Protein AF-A0A975W9K8-F1 (afdb_monomer_lite)

Radius of gyration: 20.11 Å; chains: 1; bounding box: 75×40×52 Å

Foldseek 3Di:
DDDPPPPPPPDDQDQQQPDDLVVSLVSLLPDDLVVNQVLLCCLLPDPNSHHPDLVSLLSNLVSQLPDPSYDLLSNLSSLLVNLVSCLQVLPLVSNVVSQVVLVVCQVVLVPFDDDLQLSRHSLNSNLSSLLSNLLSCLLNLVLVSNQVSLVVLVVSLVVQLVDDHHLCLLVSLLSSLLSLLSNQQLALDDDDLVVLQVSLVSLVVSLVVSVVSQDDPPDQPPDPDRPRRDHDPVVSNVLSVVSSVLSNVLSVDDDPVNLVSQLVSQQSNHDPPDVVSSVSSSVSSNVSHD

Structure (mmCIF, N/CA/C/O backbone):
data_AF-A0A975W9K8-F1
#
_entry.id   AF-A0A975W9K8-F1
#
loop_
_atom_site.group_PDB
_atom_site.id
_atom_site.type_symbol
_atom_site.label_atom_id
_atom_site.label_alt_id
_atom_site.label_comp_id
_atom_site.label_asym_id
_atom_site.label_entity_id
_atom_site.label_seq_id
_atom_site.pdbx_PDB_ins_code
_atom_site.Cartn_x
_atom_site.Cartn_y
_atom_site.Cartn_z
_atom_site.occupancy
_atom_site.B_iso_or_equiv
_atom_site.auth_seq_id
_atom_site.auth_comp_id
_atom_site.auth_asym_id
_atom_site.auth_atom_id
_atom_site.pdbx_PDB_model_num
ATOM 1 N N . MET A 1 1 ? 51.663 -0.763 -18.115 1.00 34.84 1 MET A N 1
ATOM 2 C CA . MET A 1 1 ? 50.943 0.302 -17.379 1.00 34.84 1 MET A CA 1
ATOM 3 C C . MET A 1 1 ? 49.594 0.534 -18.058 1.00 34.84 1 MET A C 1
ATOM 5 O O . MET A 1 1 ? 49.467 1.433 -18.877 1.00 34.84 1 MET A O 1
ATOM 9 N N . GLY A 1 2 ? 48.623 -0.352 -17.814 1.00 30.95 2 GLY A N 1
ATOM 10 C CA . GLY A 1 2 ? 47.302 -0.293 -18.446 1.00 30.95 2 GLY A CA 1
ATOM 11 C C . GLY A 1 2 ? 46.362 0.636 -17.682 1.00 30.95 2 GLY A C 1
ATOM 12 O O . GLY A 1 2 ? 45.964 0.324 -16.564 1.00 30.95 2 GLY A O 1
ATOM 13 N N . LEU A 1 3 ? 46.004 1.765 -18.291 1.00 34.72 3 LEU A N 1
ATOM 14 C CA . LEU A 1 3 ? 44.902 2.615 -17.845 1.00 34.72 3 LEU A CA 1
ATOM 15 C C . LEU A 1 3 ? 43.594 2.013 -18.373 1.00 34.72 3 LEU A C 1
ATOM 17 O O . LEU A 1 3 ? 43.195 2.259 -19.509 1.00 34.72 3 LEU A O 1
ATOM 21 N N . PHE A 1 4 ? 42.935 1.196 -17.550 1.00 38.06 4 PHE A N 1
ATOM 22 C CA . PHE A 1 4 ? 41.557 0.777 -17.795 1.00 38.06 4 PHE A CA 1
ATOM 23 C C . PHE A 1 4 ? 40.636 1.996 -17.672 1.00 38.06 4 PHE A C 1
ATOM 25 O O . PHE A 1 4 ? 40.316 2.460 -16.577 1.00 38.06 4 PHE A O 1
ATOM 32 N N . GLY A 1 5 ? 40.211 2.519 -18.820 1.00 33.25 5 GLY A N 1
ATOM 33 C CA . GLY A 1 5 ? 39.126 3.481 -18.910 1.00 33.25 5 GLY A CA 1
ATOM 34 C C . GLY A 1 5 ? 37.823 2.831 -18.455 1.00 33.25 5 GLY A C 1
ATOM 35 O O . GLY A 1 5 ? 37.214 2.055 -19.188 1.00 33.25 5 GLY A O 1
ATOM 36 N N . LEU A 1 6 ? 37.379 3.164 -17.243 1.00 37.03 6 LEU A N 1
ATOM 37 C CA . LEU A 1 6 ? 36.004 2.941 -16.810 1.00 37.03 6 LEU A CA 1
ATOM 38 C C . LEU A 1 6 ? 35.087 3.766 -17.722 1.00 37.03 6 LEU A C 1
ATOM 40 O O . LEU A 1 6 ? 34.897 4.968 -17.525 1.00 37.03 6 LEU A O 1
ATOM 44 N N . SER A 1 7 ? 34.551 3.113 -18.752 1.00 36.75 7 SER A N 1
ATOM 45 C CA . SER A 1 7 ? 33.487 3.643 -19.597 1.00 36.75 7 SER A CA 1
ATOM 46 C C . SER A 1 7 ? 32.328 4.085 -18.703 1.00 36.75 7 SER A C 1
ATOM 48 O O . SER A 1 7 ? 31.629 3.271 -18.097 1.00 36.75 7 SER A O 1
ATOM 50 N N . LYS A 1 8 ? 32.132 5.403 -18.591 1.00 44.75 8 LYS A N 1
ATOM 51 C CA . LYS A 1 8 ? 30.895 5.975 -18.066 1.00 44.75 8 LYS A CA 1
ATOM 52 C C . LYS A 1 8 ? 29.782 5.510 -19.000 1.00 44.75 8 LYS A C 1
ATOM 54 O O . LYS A 1 8 ? 29.643 6.032 -20.100 1.00 44.75 8 LYS A O 1
ATOM 59 N N . THR A 1 9 ? 28.976 4.545 -18.569 1.00 48.75 9 THR A N 1
ATOM 60 C CA . THR A 1 9 ? 27.756 4.120 -19.266 1.00 48.75 9 THR A CA 1
ATOM 61 C C . THR A 1 9 ? 26.708 5.240 -19.186 1.00 48.75 9 THR A C 1
ATOM 63 O O . THR A 1 9 ? 25.759 5.175 -18.404 1.00 48.75 9 THR A O 1
ATOM 66 N N . SER A 1 10 ? 26.922 6.321 -19.937 1.00 57.03 10 SER A N 1
ATOM 67 C CA . SER A 1 10 ? 26.161 7.577 -19.899 1.00 57.03 10 SER A CA 1
ATOM 68 C C . SER A 1 10 ? 25.095 7.687 -20.992 1.00 57.03 10 SER A C 1
ATOM 70 O O . SER A 1 10 ? 24.503 8.751 -21.151 1.00 57.03 10 SER A O 1
ATOM 72 N N . GLY A 1 11 ? 24.820 6.610 -21.732 1.00 70.50 11 GLY A N 1
ATOM 73 C CA . GLY A 1 11 ? 23.774 6.611 -22.753 1.00 70.50 11 GLY A CA 1
ATOM 74 C C . GLY A 1 11 ? 22.394 6.916 -22.161 1.00 70.50 11 GLY A C 1
ATOM 75 O O . GLY A 1 11 ? 22.035 6.384 -21.100 1.00 70.50 11 GLY A O 1
ATOM 76 N N . ALA A 1 12 ? 21.615 7.740 -22.866 1.00 84.88 12 ALA A N 1
ATOM 77 C CA . ALA A 1 12 ? 20.223 8.024 -22.530 1.00 84.88 12 ALA A CA 1
ATOM 78 C C . ALA A 1 12 ? 19.424 6.717 -22.394 1.00 84.88 12 ALA A C 1
ATOM 80 O O . ALA A 1 12 ? 19.656 5.752 -23.130 1.00 84.88 12 ALA A O 1
ATOM 81 N N . LEU A 1 13 ? 18.543 6.655 -21.395 1.00 91.44 13 LEU A N 1
ATOM 82 C CA . LEU A 1 13 ? 17.604 5.542 -21.267 1.00 91.44 13 LEU A CA 1
ATOM 83 C C . LEU A 1 13 ? 16.530 5.653 -22.360 1.00 91.44 13 LEU A C 1
ATOM 85 O O . LEU A 1 13 ? 16.251 6.773 -22.792 1.00 91.44 13 LEU A O 1
ATOM 89 N N . PRO A 1 14 ? 15.925 4.531 -22.787 1.00 91.62 14 PRO A N 1
ATOM 90 C CA . PRO A 1 14 ? 14.737 4.575 -23.630 1.00 91.62 14 PRO A CA 1
ATOM 91 C C . PRO A 1 14 ? 13.650 5.448 -22.997 1.00 91.62 14 PRO A C 1
ATOM 93 O O . PRO A 1 14 ? 13.475 5.437 -21.774 1.00 91.62 14 PRO A O 1
ATOM 96 N N . ASP A 1 15 ? 12.908 6.178 -23.826 1.00 94.56 15 ASP A N 1
ATOM 97 C CA . ASP A 1 15 ? 11.702 6.865 -23.376 1.00 94.56 15 ASP A CA 1
ATOM 98 C C . ASP A 1 15 ? 10.553 5.857 -23.260 1.00 94.56 15 ASP A C 1
ATOM 100 O O . ASP A 1 15 ? 9.782 5.637 -24.192 1.00 94.56 15 ASP A O 1
ATOM 104 N N . PHE A 1 16 ? 10.470 5.199 -22.105 1.00 95.44 16 PHE A N 1
ATOM 105 C CA . PHE A 1 16 ? 9.455 4.182 -21.833 1.00 95.44 16 PHE A CA 1
ATOM 106 C C . PHE A 1 16 ? 8.018 4.724 -21.872 1.00 95.44 16 PHE A C 1
ATOM 108 O O . PHE A 1 16 ? 7.097 3.927 -22.008 1.00 95.44 16 PHE A O 1
ATOM 115 N N . ALA A 1 17 ? 7.809 6.043 -21.772 1.00 95.38 17 ALA A N 1
ATOM 116 C CA . ALA A 1 17 ? 6.478 6.638 -21.885 1.00 95.38 17 ALA A CA 1
ATOM 117 C C . ALA A 1 17 ? 5.980 6.714 -23.336 1.00 95.38 17 ALA A C 1
ATOM 119 O O . ALA A 1 17 ? 4.774 6.714 -23.568 1.00 95.38 17 ALA A O 1
ATOM 120 N N . ALA A 1 18 ? 6.902 6.768 -24.300 1.00 95.44 18 ALA A N 1
ATOM 121 C CA . ALA A 1 18 ? 6.600 6.883 -25.725 1.00 95.44 18 ALA A CA 1
ATOM 122 C C . ALA A 1 18 ? 6.611 5.535 -26.469 1.00 95.44 18 ALA A C 1
ATOM 124 O O . ALA A 1 18 ? 6.237 5.470 -27.641 1.00 95.44 18 ALA A O 1
ATOM 125 N N . LEU A 1 19 ? 7.072 4.458 -25.826 1.00 94.88 19 LEU A N 1
ATOM 126 C CA . LEU A 1 19 ? 7.166 3.136 -26.440 1.00 94.88 19 LEU A CA 1
ATOM 127 C C . LEU A 1 19 ? 5.879 2.321 -26.232 1.00 94.88 19 LEU A C 1
ATOM 129 O O . LEU A 1 19 ? 5.356 2.308 -25.119 1.00 94.88 19 LEU A O 1
ATOM 133 N N . PRO A 1 20 ? 5.435 1.548 -27.245 1.00 96.81 20 PRO A N 1
ATOM 134 C CA . PRO A 1 20 ? 4.519 0.429 -27.028 1.00 96.81 20 PRO A CA 1
ATOM 135 C C . PRO A 1 20 ? 5.062 -0.511 -25.947 1.00 96.81 20 PRO A C 1
ATOM 137 O O . PRO A 1 20 ? 6.280 -0.734 -25.884 1.00 96.81 20 PRO A O 1
ATOM 140 N N . VAL A 1 21 ? 4.186 -1.068 -25.112 1.00 97.56 21 VAL A N 1
ATOM 141 C CA . VAL A 1 21 ? 4.587 -1.789 -23.895 1.0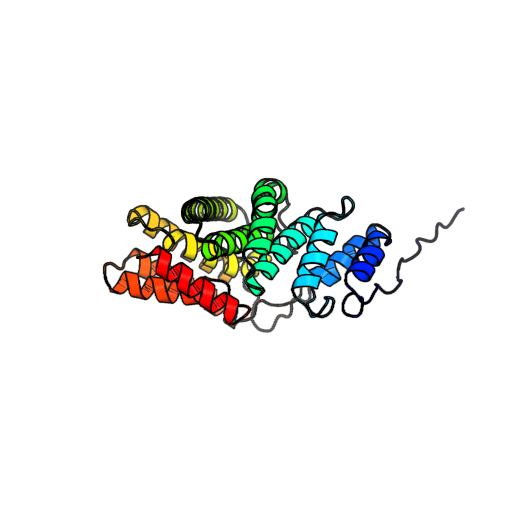0 97.56 21 VAL A CA 1
ATOM 142 C C . VAL A 1 21 ? 5.507 -2.980 -24.181 1.00 97.56 21 VAL A C 1
ATOM 144 O O . VAL A 1 21 ? 6.506 -3.168 -23.488 1.00 97.56 21 VAL A O 1
ATOM 147 N N . GLU A 1 22 ? 5.290 -3.717 -25.268 1.00 97.62 22 GLU A N 1
ATOM 148 C CA . GLU A 1 22 ? 6.132 -4.850 -25.667 1.00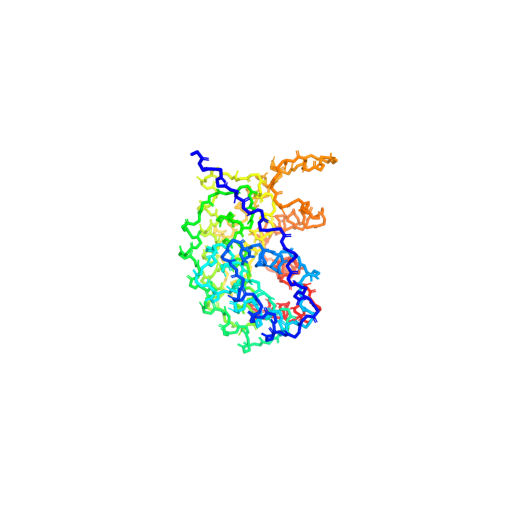 97.62 22 GLU A CA 1
ATOM 149 C C . GLU A 1 22 ? 7.553 -4.385 -26.018 1.00 97.62 22 GLU A C 1
ATOM 151 O O . GLU A 1 22 ? 8.546 -5.005 -25.628 1.00 97.62 22 GLU A O 1
ATOM 156 N N . LYS A 1 23 ? 7.670 -3.239 -26.704 1.00 97.12 23 LYS A N 1
ATOM 157 C CA . LYS A 1 23 ? 8.965 -2.619 -27.025 1.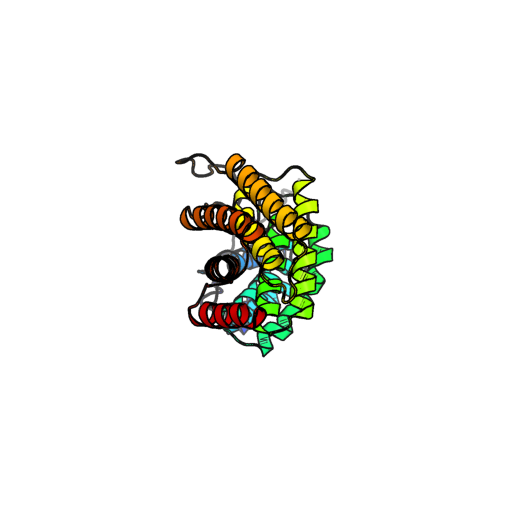00 97.12 23 LYS A CA 1
ATOM 158 C C . LYS A 1 23 ? 9.638 -2.050 -25.782 1.00 97.12 23 LYS A C 1
ATOM 160 O O . LYS A 1 23 ? 10.863 -2.130 -25.679 1.00 97.12 23 LYS A O 1
ATOM 165 N N . ALA A 1 24 ? 8.873 -1.492 -24.845 1.00 97.19 24 ALA A N 1
ATOM 166 C CA . ALA A 1 24 ? 9.384 -1.026 -23.560 1.00 97.19 24 ALA A CA 1
ATOM 167 C C . ALA A 1 24 ? 10.002 -2.188 -22.763 1.00 97.19 24 ALA A C 1
ATOM 169 O O . ALA A 1 24 ? 11.138 -2.079 -22.296 1.00 97.19 24 ALA A O 1
ATOM 170 N N . ILE A 1 25 ? 9.301 -3.323 -22.693 1.00 97.62 25 ILE A N 1
ATOM 171 C CA . ILE A 1 25 ? 9.757 -4.547 -22.022 1.00 97.62 25 ILE A CA 1
ATOM 172 C C . ILE A 1 25 ? 11.019 -5.100 -22.684 1.00 97.62 25 ILE A C 1
ATOM 174 O O . ILE A 1 25 ? 12.023 -5.321 -22.004 1.00 97.62 25 ILE A O 1
ATOM 178 N N . ALA A 1 26 ? 11.009 -5.261 -24.011 1.00 96.88 26 ALA A N 1
ATOM 179 C CA . ALA A 1 26 ? 12.168 -5.755 -24.749 1.00 96.88 26 ALA A CA 1
ATOM 180 C C . ALA A 1 26 ? 13.389 -4.836 -24.572 1.00 96.88 26 ALA A C 1
ATOM 182 O O . ALA A 1 26 ? 14.502 -5.306 -24.329 1.00 96.88 26 ALA A O 1
ATOM 183 N N . SER A 1 27 ? 13.174 -3.516 -24.615 1.00 95.56 27 SER A N 1
ATOM 184 C CA . SER A 1 27 ? 14.236 -2.527 -24.409 1.00 95.56 27 SER A CA 1
ATOM 185 C C . SER A 1 27 ? 14.819 -2.612 -23.003 1.00 95.56 27 SER A C 1
ATOM 187 O O . SER A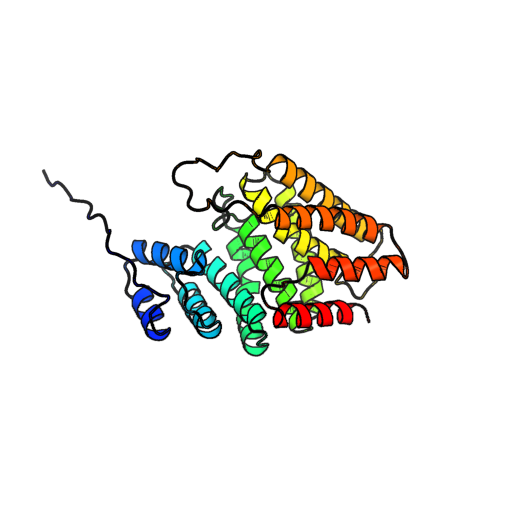 1 27 ? 16.036 -2.566 -22.848 1.00 95.56 27 SER A O 1
ATOM 189 N N . LEU A 1 28 ? 13.976 -2.760 -21.977 1.00 95.25 28 LEU A N 1
ATOM 190 C CA . LEU A 1 28 ? 14.419 -2.921 -20.596 1.00 95.25 28 LEU A CA 1
ATOM 191 C C . LEU A 1 28 ? 15.249 -4.201 -20.418 1.00 95.25 28 LEU A C 1
ATOM 193 O O . LEU A 1 28 ? 16.330 -4.147 -19.830 1.00 95.25 28 LEU A O 1
ATOM 197 N N . ALA A 1 29 ? 14.771 -5.332 -20.941 1.00 94.06 29 ALA A N 1
ATOM 198 C CA . ALA A 1 29 ? 15.441 -6.625 -20.821 1.00 94.06 29 ALA A CA 1
ATOM 199 C C . ALA A 1 29 ? 16.824 -6.642 -21.499 1.00 94.06 29 ALA A C 1
ATOM 201 O O . ALA A 1 29 ? 17.749 -7.272 -20.983 1.00 94.06 29 ALA A O 1
ATOM 202 N N . ALA A 1 30 ? 16.977 -5.906 -22.603 1.00 94.19 30 ALA A N 1
ATOM 203 C CA . ALA A 1 30 ? 18.219 -5.808 -23.370 1.00 94.19 30 ALA A CA 1
ATOM 204 C C . ALA A 1 30 ? 19.282 -4.875 -22.752 1.00 94.19 30 ALA A C 1
ATOM 206 O O . ALA A 1 30 ? 20.432 -4.868 -23.198 1.00 94.19 30 ALA A O 1
ATOM 207 N N . LEU A 1 31 ? 18.942 -4.063 -21.743 1.00 93.88 31 LEU A N 1
ATOM 208 C CA . LEU A 1 31 ? 19.919 -3.175 -21.104 1.00 93.88 31 LEU A CA 1
ATOM 209 C C . LEU A 1 31 ? 20.961 -3.970 -20.293 1.00 93.88 31 LEU A C 1
ATOM 211 O O . LEU A 1 31 ? 20.637 -4.990 -19.704 1.00 93.88 31 LEU A O 1
ATOM 215 N N . PRO A 1 32 ? 22.203 -3.482 -20.142 1.00 91.12 32 PRO A N 1
ATOM 216 C CA . PRO A 1 32 ? 23.135 -4.024 -19.150 1.00 91.12 32 PRO A CA 1
ATOM 217 C C . PRO A 1 32 ? 22.620 -3.839 -17.711 1.00 91.12 32 PRO A C 1
ATOM 219 O O . PRO A 1 32 ? 21.979 -2.826 -17.420 1.00 91.12 32 PRO A O 1
ATOM 222 N N . ALA A 1 33 ? 22.970 -4.740 -16.784 1.00 87.06 33 ALA A N 1
ATOM 223 C CA . ALA A 1 33 ? 22.440 -4.777 -15.407 1.00 87.06 33 ALA A CA 1
ATOM 224 C C . ALA A 1 33 ? 22.475 -3.423 -14.657 1.00 87.06 33 ALA A C 1
ATOM 226 O O . ALA A 1 33 ? 21.481 -2.998 -14.061 1.00 87.06 33 ALA A O 1
ATOM 227 N N . ALA A 1 34 ? 23.586 -2.679 -14.737 1.00 83.06 34 ALA A N 1
ATOM 228 C CA . ALA A 1 34 ? 23.698 -1.357 -14.108 1.00 83.06 34 ALA A CA 1
ATOM 229 C C . ALA A 1 34 ? 22.692 -0.334 -14.681 1.00 83.06 34 ALA A C 1
ATOM 231 O O . ALA A 1 34 ? 22.156 0.505 -13.957 1.00 83.06 34 ALA A O 1
ATOM 232 N N . ARG A 1 35 ? 22.394 -0.415 -15.985 1.00 91.56 35 ARG A N 1
ATOM 233 C CA . ARG A 1 35 ? 21.401 0.441 -16.651 1.00 91.56 35 ARG A CA 1
ATOM 234 C C . ARG A 1 35 ? 19.975 -0.052 -16.420 1.00 91.56 35 ARG A C 1
ATOM 236 O O . ARG A 1 35 ? 19.092 0.795 -16.322 1.00 91.56 35 ARG A O 1
ATOM 243 N N . LYS A 1 36 ? 19.756 -1.365 -16.262 1.00 93.06 36 LYS A N 1
ATOM 244 C CA . LYS A 1 36 ? 18.445 -1.927 -15.894 1.00 93.06 36 LYS A CA 1
ATOM 245 C C . LYS A 1 36 ? 17.937 -1.361 -14.574 1.00 93.06 36 LYS A C 1
ATOM 247 O O . LYS A 1 36 ? 16.815 -0.877 -14.534 1.00 93.06 36 LYS A O 1
ATOM 252 N N . ASN A 1 37 ? 18.765 -1.331 -13.525 1.00 93.12 37 ASN A N 1
ATOM 253 C CA . ASN A 1 37 ? 18.365 -0.769 -12.226 1.00 93.12 37 ASN A CA 1
ATOM 254 C C . ASN A 1 37 ? 17.981 0.717 -12.342 1.00 93.12 37 ASN A C 1
ATOM 256 O O . ASN A 1 37 ? 16.943 1.143 -11.840 1.00 93.12 37 ASN A O 1
ATOM 260 N N . ARG A 1 38 ? 18.757 1.502 -13.100 1.00 92.56 38 ARG A N 1
ATOM 261 C CA . ARG A 1 38 ? 18.429 2.910 -13.372 1.00 92.56 38 ARG A CA 1
ATOM 262 C C . ARG A 1 38 ? 17.119 3.064 -14.157 1.00 92.56 38 ARG A C 1
ATOM 264 O O . ARG A 1 38 ? 16.343 3.970 -13.866 1.00 92.56 38 ARG A O 1
ATOM 271 N N . ALA A 1 39 ? 16.880 2.203 -15.145 1.00 94.12 39 ALA A N 1
ATOM 272 C CA . ALA A 1 39 ? 15.648 2.188 -15.928 1.00 94.12 39 ALA A CA 1
ATOM 273 C C . ALA A 1 39 ? 14.432 1.815 -15.071 1.00 94.12 39 ALA A C 1
ATOM 275 O O . ALA A 1 39 ? 13.452 2.557 -15.064 1.00 94.12 39 ALA A O 1
ATOM 276 N N . ALA A 1 40 ? 14.531 0.746 -14.278 1.00 95.31 40 ALA A N 1
ATOM 277 C CA . ALA A 1 40 ? 13.495 0.333 -13.339 1.00 95.31 40 ALA A CA 1
ATOM 278 C C . ALA A 1 40 ? 13.167 1.456 -12.347 1.00 95.31 40 ALA A C 1
ATOM 280 O O . ALA A 1 40 ? 12.001 1.800 -12.186 1.00 95.31 40 ALA A O 1
ATOM 281 N N . ALA A 1 41 ? 14.175 2.104 -11.753 1.00 93.06 41 ALA A N 1
ATOM 282 C CA . ALA A 1 41 ? 13.969 3.256 -10.876 1.00 93.06 41 ALA A CA 1
ATOM 283 C C . ALA A 1 41 ? 13.239 4.415 -11.581 1.00 93.06 41 ALA A C 1
ATOM 285 O O . ALA A 1 41 ? 12.329 5.012 -11.006 1.00 93.06 41 ALA A O 1
ATOM 286 N N . SER A 1 42 ? 13.603 4.719 -12.833 1.00 92.88 42 SER A N 1
ATOM 287 C CA . SER A 1 42 ? 12.948 5.766 -13.626 1.00 92.88 42 SER A CA 1
ATOM 288 C C . SER A 1 42 ? 11.458 5.476 -13.813 1.00 92.88 42 SER A C 1
ATOM 290 O O . SER A 1 42 ? 10.625 6.318 -13.483 1.00 92.88 42 SER A O 1
ATOM 292 N N . VAL A 1 43 ? 11.118 4.274 -14.287 1.00 95.12 43 VAL A N 1
ATOM 293 C CA . VAL A 1 43 ? 9.729 3.867 -14.543 1.00 95.12 43 VAL A CA 1
ATOM 294 C C . VAL A 1 43 ? 8.944 3.749 -13.229 1.00 95.12 43 VAL A C 1
ATOM 296 O O . VAL A 1 43 ? 7.837 4.272 -13.115 1.00 95.12 43 VAL A O 1
ATOM 299 N N . LEU A 1 44 ? 9.512 3.132 -12.189 1.00 95.00 44 LEU A N 1
ATOM 300 C CA . LEU A 1 44 ? 8.829 2.911 -10.909 1.00 95.00 44 LEU A CA 1
ATOM 301 C C . LEU A 1 44 ? 8.594 4.196 -10.121 1.00 95.00 44 LEU A C 1
ATOM 303 O O . LEU A 1 44 ? 7.570 4.309 -9.452 1.00 95.00 44 LEU A O 1
ATOM 307 N N . TYR A 1 45 ? 9.491 5.179 -10.181 1.00 90.69 45 TYR A N 1
ATOM 308 C CA . TYR A 1 45 ? 9.440 6.328 -9.268 1.00 90.69 45 TYR A CA 1
ATOM 309 C C . TYR A 1 45 ? 9.076 7.654 -9.945 1.00 90.69 45 TYR A C 1
ATOM 311 O O . TYR A 1 45 ? 8.803 8.627 -9.242 1.00 90.69 45 TYR A O 1
ATOM 319 N N . SER A 1 46 ? 8.988 7.696 -11.280 1.00 90.19 46 SER A N 1
ATOM 320 C CA . SER A 1 46 ? 8.509 8.859 -12.035 1.00 90.19 46 SER A CA 1
ATOM 321 C C . SER A 1 46 ? 7.298 8.505 -12.890 1.00 90.19 46 SER A C 1
ATOM 323 O O . SER A 1 46 ? 7.403 7.760 -13.859 1.00 90.19 46 SER A O 1
ATOM 325 N N . ALA A 1 47 ? 6.143 9.107 -12.590 1.00 89.06 47 ALA A N 1
ATOM 326 C CA . ALA A 1 47 ? 4.932 8.920 -13.393 1.00 89.06 47 ALA A CA 1
ATOM 327 C C . ALA A 1 47 ? 5.096 9.395 -14.850 1.00 89.06 47 ALA A C 1
ATOM 329 O O . ALA A 1 47 ? 4.431 8.870 -15.731 1.00 89.06 47 ALA A O 1
ATOM 330 N N . ARG A 1 48 ? 5.999 10.355 -15.110 1.00 92.06 48 ARG A N 1
ATOM 331 C CA . ARG A 1 48 ? 6.274 10.876 -16.462 1.00 92.06 48 ARG A CA 1
ATOM 332 C C . ARG A 1 48 ? 7.061 9.904 -17.341 1.00 92.06 48 ARG A C 1
ATOM 334 O O . ARG A 1 48 ? 7.110 10.104 -18.541 1.00 92.06 48 ARG A O 1
ATOM 341 N N . ALA A 1 49 ? 7.708 8.904 -16.744 1.00 93.50 49 ALA A N 1
ATOM 342 C CA . ALA A 1 49 ? 8.517 7.915 -17.454 1.00 93.50 49 ALA A CA 1
ATOM 343 C C . ALA A 1 49 ? 7.740 6.617 -17.736 1.00 93.50 49 ALA A C 1
ATOM 345 O O . ALA A 1 49 ? 8.353 5.582 -17.984 1.00 93.50 49 ALA A O 1
ATOM 346 N N . ARG A 1 50 ? 6.409 6.643 -17.619 1.00 94.31 50 ARG A N 1
ATOM 347 C CA . ARG A 1 50 ? 5.537 5.476 -17.771 1.00 94.31 50 ARG A CA 1
ATOM 348 C C . ARG A 1 50 ? 4.605 5.657 -18.967 1.00 94.31 50 ARG A C 1
ATOM 350 O O . ARG A 1 50 ? 4.230 6.799 -19.240 1.00 94.31 50 ARG A O 1
ATOM 357 N N . PRO A 1 51 ? 4.163 4.558 -19.599 1.00 95.38 51 PRO A N 1
ATOM 358 C CA . PRO A 1 51 ? 3.014 4.585 -20.498 1.00 95.38 51 PRO A CA 1
ATOM 359 C C . PRO A 1 51 ? 1.797 5.239 -19.831 1.00 95.38 51 PRO A C 1
ATOM 361 O O . PRO A 1 51 ? 1.608 5.125 -18.616 1.00 95.38 51 PRO A O 1
ATOM 364 N N . SER A 1 52 ? 0.962 5.928 -20.609 1.00 93.50 52 SER A N 1
ATOM 365 C CA . SER A 1 52 ? -0.227 6.609 -20.081 1.00 93.50 52 SER A CA 1
ATOM 366 C C . SER A 1 52 ? -1.314 5.628 -19.632 1.00 93.50 52 SER A C 1
ATOM 368 O O . SER A 1 52 ? -1.956 5.869 -18.608 1.00 93.50 52 SER A O 1
ATOM 370 N N . ALA A 1 53 ? -1.490 4.517 -20.353 1.00 95.75 53 ALA A N 1
ATOM 371 C CA . ALA A 1 53 ? -2.472 3.487 -20.040 1.00 95.75 53 ALA A CA 1
ATOM 372 C C . ALA A 1 53 ? -2.091 2.702 -18.772 1.00 95.75 53 ALA A C 1
ATOM 374 O O . ALA A 1 53 ? -0.930 2.342 -18.564 1.00 95.75 53 ALA A O 1
ATOM 375 N N . LEU A 1 54 ? -3.078 2.431 -17.911 1.00 95.12 54 LEU A N 1
ATOM 376 C CA . LEU A 1 54 ? -2.863 1.669 -16.676 1.00 95.12 54 LEU A CA 1
ATOM 377 C C . LEU A 1 54 ? -2.517 0.202 -16.960 1.00 95.12 54 LEU A C 1
ATOM 379 O O . LEU A 1 54 ? -1.638 -0.330 -16.287 1.00 95.12 54 LEU A O 1
ATOM 383 N N . ASP A 1 55 ? -3.133 -0.418 -17.968 1.00 96.25 55 ASP A N 1
ATOM 384 C CA . ASP A 1 55 ? -2.823 -1.797 -18.373 1.00 96.25 55 ASP A CA 1
ATOM 385 C C . ASP A 1 55 ? -1.377 -1.959 -18.849 1.00 96.25 55 ASP A C 1
ATOM 387 O O . ASP A 1 55 ? -0.685 -2.902 -18.453 1.00 96.25 55 ASP A O 1
ATOM 391 N N . ASP A 1 56 ? -0.872 -0.993 -19.617 1.00 97.69 56 ASP A N 1
ATOM 392 C CA . ASP A 1 56 ? 0.529 -0.975 -20.040 1.00 97.69 56 ASP A CA 1
ATOM 393 C C . ASP A 1 56 ? 1.469 -0.800 -18.841 1.00 97.69 56 ASP A C 1
ATOM 395 O O . ASP A 1 56 ? 2.525 -1.429 -18.771 1.00 97.69 56 ASP A O 1
ATOM 399 N N . GLN A 1 57 ? 1.086 0.026 -17.857 1.00 97.81 57 GLN A N 1
ATOM 400 C CA . GLN A 1 57 ? 1.845 0.166 -16.610 1.00 97.81 57 GLN A CA 1
ATOM 401 C C . GLN A 1 57 ? 1.878 -1.142 -15.813 1.00 97.81 57 GLN A C 1
ATOM 403 O O . GLN A 1 57 ? 2.948 -1.517 -15.339 1.00 97.81 57 GLN A O 1
ATOM 408 N N . ILE A 1 58 ? 0.741 -1.832 -15.668 1.00 97.88 58 ILE A N 1
ATOM 409 C CA . ILE A 1 58 ? 0.643 -3.142 -15.000 1.00 97.88 58 ILE A CA 1
ATOM 410 C C . ILE A 1 58 ? 1.581 -4.137 -15.686 1.00 97.88 58 ILE A C 1
ATOM 412 O O . ILE A 1 58 ? 2.464 -4.693 -15.036 1.00 97.88 58 ILE A O 1
ATOM 416 N N . THR A 1 59 ? 1.460 -4.266 -17.006 1.00 97.75 59 THR A N 1
ATOM 417 C CA . THR A 1 59 ? 2.244 -5.202 -17.821 1.00 97.75 59 THR A CA 1
ATOM 418 C C . THR A 1 59 ? 3.747 -4.904 -17.748 1.00 97.75 59 THR A C 1
ATOM 420 O O . THR A 1 59 ? 4.566 -5.809 -17.572 1.00 97.75 59 THR A O 1
ATOM 423 N N . LEU A 1 60 ? 4.137 -3.627 -17.802 1.00 97.94 60 LEU A N 1
ATOM 424 C CA . LEU A 1 60 ? 5.535 -3.218 -17.657 1.00 97.94 60 LEU A CA 1
ATOM 425 C C . LEU A 1 60 ? 6.077 -3.474 -16.242 1.00 97.94 60 LEU A C 1
ATOM 427 O O . LEU A 1 60 ? 7.239 -3.853 -16.090 1.00 97.94 60 LEU A O 1
ATOM 431 N N . PHE A 1 61 ? 5.267 -3.278 -15.199 1.00 98.31 61 PHE A N 1
ATOM 432 C CA . PHE A 1 61 ? 5.674 -3.574 -13.825 1.00 98.31 61 PHE A CA 1
ATOM 433 C C . PHE A 1 61 ? 5.801 -5.075 -13.560 1.00 98.31 61 PHE A C 1
ATOM 435 O O . PHE A 1 61 ? 6.753 -5.467 -12.886 1.00 98.31 61 PHE A O 1
ATOM 442 N N . ASP A 1 62 ? 4.932 -5.908 -14.133 1.00 97.62 62 ASP A N 1
ATOM 443 C CA . ASP A 1 62 ? 5.084 -7.366 -14.088 1.00 97.62 62 ASP A CA 1
ATOM 444 C C . ASP A 1 62 ? 6.400 -7.797 -14.753 1.00 97.62 62 ASP A C 1
ATOM 446 O O . ASP A 1 62 ? 7.180 -8.556 -14.170 1.00 97.62 62 ASP A O 1
ATOM 450 N N . ALA A 1 63 ? 6.730 -7.218 -15.911 1.00 97.38 63 ALA A N 1
ATOM 451 C CA . ALA A 1 63 ? 8.012 -7.464 -16.565 1.00 97.38 63 ALA A CA 1
ATOM 452 C C . ALA A 1 63 ? 9.212 -7.016 -15.711 1.00 97.38 63 ALA A C 1
ATOM 454 O O . ALA A 1 63 ? 10.196 -7.746 -15.612 1.00 97.38 63 ALA A O 1
ATOM 455 N N . ILE A 1 64 ? 9.142 -5.852 -15.051 1.00 97.62 64 ILE A N 1
ATOM 456 C CA . ILE A 1 64 ? 10.187 -5.395 -14.118 1.00 97.62 64 ILE A CA 1
ATOM 457 C C . ILE A 1 64 ? 10.326 -6.376 -12.944 1.00 97.62 64 ILE A C 1
ATOM 459 O O . ILE A 1 64 ? 11.442 -6.744 -12.581 1.00 97.62 64 ILE A O 1
ATOM 463 N N . ALA A 1 65 ? 9.217 -6.821 -12.352 1.00 96.88 65 ALA A N 1
ATOM 464 C CA . ALA A 1 65 ? 9.226 -7.756 -11.229 1.00 96.88 65 ALA A CA 1
ATOM 465 C C . ALA A 1 65 ? 9.844 -9.120 -11.585 1.00 96.88 65 ALA A C 1
ATOM 467 O O . ALA A 1 65 ? 10.419 -9.772 -10.710 1.00 96.88 65 ALA A O 1
ATOM 468 N N . ALA A 1 66 ? 9.746 -9.529 -12.853 1.00 95.56 66 ALA A N 1
ATOM 469 C CA . ALA A 1 66 ? 10.271 -10.790 -13.368 1.00 95.56 66 ALA A CA 1
ATOM 470 C C . ALA A 1 66 ? 11.774 -10.763 -13.711 1.00 95.56 66 ALA A C 1
ATOM 472 O O . ALA A 1 66 ? 12.347 -11.818 -13.975 1.00 95.56 66 ALA A O 1
ATOM 473 N N . LEU A 1 67 ? 12.443 -9.601 -13.702 1.00 94.69 67 LEU A N 1
ATOM 474 C CA . LEU A 1 67 ? 13.866 -9.510 -14.058 1.00 94.69 67 LEU A CA 1
ATOM 475 C C . LEU A 1 67 ? 14.779 -10.010 -12.916 1.00 94.69 67 LEU A C 1
ATOM 477 O O . LEU A 1 67 ? 14.902 -9.340 -11.880 1.00 94.69 67 LEU A O 1
ATOM 481 N N . PRO A 1 68 ? 15.482 -11.149 -13.083 1.00 88.38 68 PRO A N 1
ATOM 482 C CA . PRO A 1 68 ? 16.244 -11.774 -11.998 1.00 88.38 68 PRO A CA 1
ATOM 483 C C . PRO A 1 68 ? 17.494 -10.975 -11.597 1.00 88.38 68 PRO A C 1
ATOM 485 O O . PRO A 1 68 ? 17.970 -11.096 -10.470 1.00 88.38 68 PRO A O 1
ATOM 488 N N . ASP A 1 69 ? 18.002 -10.118 -12.480 1.00 88.06 69 ASP A N 1
ATOM 489 C CA . ASP A 1 69 ? 19.214 -9.320 -12.279 1.00 88.06 69 ASP A CA 1
ATOM 490 C C . ASP A 1 69 ? 18.955 -7.898 -11.746 1.00 88.06 69 ASP A C 1
ATOM 492 O O . ASP A 1 69 ? 19.889 -7.106 -11.585 1.00 88.06 69 ASP A O 1
ATOM 496 N N . LEU A 1 70 ? 17.699 -7.559 -11.439 1.00 93.06 70 LEU A N 1
ATOM 497 C CA . LEU A 1 70 ? 17.368 -6.332 -10.715 1.00 93.06 70 LEU A CA 1
ATOM 498 C C . LEU A 1 70 ? 17.628 -6.459 -9.213 1.00 93.06 70 LEU A C 1
ATOM 500 O O . LEU A 1 70 ? 17.537 -7.535 -8.624 1.00 93.06 70 LEU A O 1
ATOM 504 N N . ALA A 1 71 ? 17.900 -5.326 -8.567 1.00 92.50 71 ALA A N 1
ATOM 505 C CA . ALA A 1 71 ? 17.965 -5.281 -7.115 1.00 92.50 71 ALA A CA 1
ATOM 506 C C . ALA A 1 71 ? 16.616 -5.716 -6.491 1.00 92.50 71 ALA A C 1
ATOM 508 O O . ALA A 1 71 ? 15.560 -5.320 -7.003 1.00 92.50 71 ALA A O 1
ATOM 509 N N . PRO A 1 72 ? 16.620 -6.468 -5.369 1.00 94.12 72 PRO A N 1
ATOM 510 C CA . PRO A 1 72 ? 15.398 -6.989 -4.744 1.00 94.12 72 PRO A CA 1
ATOM 511 C C . PRO A 1 72 ? 14.333 -5.921 -4.476 1.00 94.12 72 PRO A C 1
ATOM 513 O O . PRO A 1 72 ? 13.163 -6.101 -4.805 1.00 94.12 72 PRO A O 1
ATOM 516 N N . HIS A 1 73 ? 14.740 -4.745 -3.987 1.00 94.50 73 HIS A N 1
ATOM 517 C CA . HIS A 1 73 ? 13.812 -3.649 -3.716 1.00 94.50 73 HIS A CA 1
ATOM 518 C C . HIS A 1 73 ? 13.095 -3.141 -4.976 1.00 94.50 73 HIS A C 1
ATOM 520 O O . HIS A 1 73 ? 11.933 -2.757 -4.890 1.00 94.50 73 HIS A O 1
ATOM 526 N N . HIS A 1 74 ? 13.720 -3.154 -6.159 1.00 95.56 74 HIS A N 1
ATOM 527 C CA . HIS A 1 74 ? 13.031 -2.760 -7.392 1.00 95.56 74 HIS A CA 1
ATOM 528 C C . HIS A 1 74 ? 11.969 -3.779 -7.790 1.00 95.56 74 HIS A C 1
ATOM 530 O O . HIS A 1 74 ? 10.864 -3.378 -8.149 1.00 95.56 74 HIS A O 1
ATOM 536 N N . ARG A 1 75 ? 12.263 -5.078 -7.668 1.00 96.50 75 ARG A N 1
ATOM 537 C CA . ARG A 1 75 ? 11.267 -6.128 -7.918 1.00 96.50 75 ARG A CA 1
ATOM 538 C C . ARG A 1 75 ? 10.102 -6.049 -6.937 1.00 96.50 75 ARG A C 1
ATOM 540 O O . ARG A 1 75 ? 8.951 -6.097 -7.363 1.00 96.50 75 ARG A O 1
ATOM 547 N N . ALA A 1 76 ? 10.385 -5.856 -5.649 1.00 97.25 76 ALA A N 1
ATOM 548 C CA . ALA A 1 76 ? 9.352 -5.697 -4.630 1.00 97.25 76 ALA A CA 1
ATOM 549 C C . ALA A 1 76 ? 8.463 -4.474 -4.908 1.00 97.25 76 ALA A C 1
ATOM 551 O O . ALA A 1 76 ? 7.241 -4.596 -4.980 1.00 97.25 76 ALA A O 1
ATOM 552 N N . ASN A 1 77 ? 9.066 -3.307 -5.163 1.00 97.50 77 ASN A N 1
ATOM 553 C CA . ASN A 1 77 ? 8.317 -2.101 -5.520 1.00 97.50 77 ASN A CA 1
ATOM 554 C C . ASN A 1 77 ? 7.527 -2.260 -6.826 1.00 97.50 77 ASN A C 1
ATOM 556 O O . ASN A 1 77 ? 6.462 -1.663 -6.946 1.00 97.50 77 ASN A O 1
ATOM 560 N N . ALA A 1 78 ? 8.008 -3.050 -7.789 1.00 98.06 78 ALA A N 1
ATOM 561 C CA . ALA A 1 78 ? 7.278 -3.328 -9.021 1.00 98.06 78 ALA A CA 1
ATOM 562 C C . ALA A 1 78 ? 6.008 -4.145 -8.767 1.00 98.06 78 ALA A C 1
ATOM 564 O O . ALA A 1 78 ? 4.946 -3.739 -9.226 1.00 98.06 78 ALA A O 1
ATOM 565 N N . ARG A 1 79 ? 6.075 -5.208 -7.954 1.00 98.06 79 ARG A N 1
ATOM 566 C CA . ARG A 1 79 ? 4.884 -5.980 -7.547 1.00 98.06 79 ARG A CA 1
ATOM 567 C C . ARG A 1 79 ? 3.881 -5.107 -6.782 1.00 98.06 79 ARG A C 1
ATOM 569 O O . ARG A 1 79 ? 2.694 -5.122 -7.090 1.00 98.06 79 ARG A O 1
ATOM 576 N N . ILE A 1 80 ? 4.357 -4.278 -5.845 1.00 98.25 80 ILE A N 1
ATOM 577 C CA . ILE A 1 80 ? 3.511 -3.321 -5.105 1.00 98.25 80 ILE A CA 1
ATOM 578 C C . ILE A 1 80 ? 2.846 -2.328 -6.068 1.00 98.25 80 ILE A C 1
ATOM 580 O O . ILE A 1 80 ? 1.632 -2.130 -6.019 1.00 98.25 80 ILE A O 1
ATOM 584 N N . ALA A 1 81 ? 3.627 -1.705 -6.956 1.00 97.81 81 ALA A N 1
ATOM 585 C CA . ALA A 1 81 ? 3.130 -0.720 -7.911 1.00 97.81 81 ALA A CA 1
ATOM 586 C C . ALA A 1 81 ? 2.129 -1.340 -8.887 1.00 97.81 81 ALA A C 1
ATOM 588 O O . ALA A 1 81 ? 1.094 -0.737 -9.153 1.00 97.81 81 ALA A O 1
ATOM 589 N N . ARG A 1 82 ? 2.402 -2.551 -9.374 1.00 97.31 82 ARG A N 1
ATOM 590 C CA . ARG A 1 82 ? 1.507 -3.311 -10.241 1.00 97.31 82 ARG A CA 1
ATOM 591 C C . ARG A 1 82 ? 0.149 -3.550 -9.587 1.00 97.31 82 ARG A C 1
ATOM 593 O O . ARG A 1 82 ? -0.873 -3.202 -10.171 1.00 97.31 82 ARG A O 1
ATOM 600 N N . THR A 1 83 ? 0.115 -4.071 -8.363 1.00 98.06 83 THR A N 1
ATOM 601 C CA . THR A 1 83 ? -1.153 -4.323 -7.657 1.00 98.06 83 THR A CA 1
ATOM 602 C C . THR A 1 83 ? -1.875 -3.018 -7.314 1.00 98.06 83 THR A C 1
ATOM 604 O O . THR A 1 83 ? -3.090 -2.926 -7.467 1.00 98.06 83 THR A O 1
ATOM 607 N N . HIS A 1 84 ? -1.140 -1.954 -6.978 1.00 97.19 84 HIS A N 1
ATOM 608 C CA . HIS A 1 84 ? -1.724 -0.621 -6.818 1.00 97.19 84 HIS A CA 1
ATOM 609 C C . HIS A 1 84 ? -2.347 -0.086 -8.119 1.00 97.19 84 HIS A C 1
ATOM 611 O O . HIS A 1 84 ? -3.371 0.590 -8.075 1.00 97.19 84 HIS A O 1
ATOM 617 N N . LYS A 1 85 ? -1.770 -0.387 -9.289 1.00 97.31 85 LYS A N 1
ATOM 618 C CA . LYS A 1 85 ? -2.353 0.003 -10.582 1.00 97.31 85 LYS A CA 1
ATOM 619 C C . LYS A 1 85 ? -3.597 -0.799 -10.937 1.00 97.31 85 LYS A C 1
ATOM 621 O O . LYS A 1 85 ? -4.541 -0.204 -11.443 1.00 97.31 85 LYS A O 1
ATOM 626 N N . ALA A 1 86 ? -3.641 -2.087 -10.604 1.00 96.88 86 ALA A N 1
ATOM 627 C CA . ALA A 1 86 ? -4.864 -2.879 -10.728 1.00 96.88 86 ALA A CA 1
ATOM 628 C C . ALA A 1 86 ? -5.996 -2.309 -9.849 1.00 96.88 86 ALA A C 1
ATOM 630 O O . ALA A 1 86 ? -7.125 -2.179 -10.315 1.0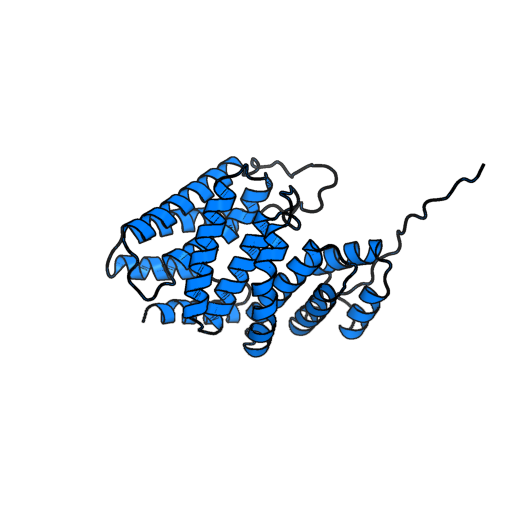0 96.88 86 ALA A O 1
ATOM 631 N N . LEU A 1 87 ? -5.678 -1.849 -8.629 1.00 96.69 87 LEU A N 1
ATOM 632 C CA . LEU A 1 87 ? -6.629 -1.113 -7.783 1.00 96.69 87 LEU A CA 1
ATOM 633 C C . LEU A 1 87 ? -7.107 0.204 -8.418 1.00 96.69 87 LEU A C 1
ATOM 635 O O . LEU A 1 87 ? -8.274 0.560 -8.283 1.00 96.69 87 LEU A O 1
ATOM 639 N N . GLU A 1 88 ? -6.215 0.961 -9.066 1.00 96.06 88 GLU A N 1
ATOM 640 C CA . GLU A 1 88 ? -6.576 2.210 -9.759 1.00 96.06 88 GLU A CA 1
ATOM 641 C C . GLU A 1 88 ? -7.516 1.969 -10.945 1.00 96.06 88 GLU A C 1
ATOM 643 O O . GLU A 1 88 ? -8.414 2.782 -11.185 1.00 96.06 88 GLU A O 1
ATOM 648 N N . LEU A 1 89 ? -7.281 0.870 -11.669 1.00 94.38 89 LEU A N 1
ATOM 649 C CA . LEU A 1 89 ? -8.078 0.422 -12.807 1.00 94.38 89 LEU A CA 1
ATOM 650 C C . LEU A 1 89 ? -9.447 -0.107 -12.357 1.00 94.38 89 LEU A C 1
ATOM 652 O O . LEU A 1 89 ? -10.446 0.120 -13.034 1.00 94.38 89 LEU A O 1
ATOM 656 N N . GLY A 1 90 ? -9.504 -0.747 -11.186 1.00 91.69 90 GLY A N 1
ATOM 657 C CA . GLY A 1 90 ? -10.703 -1.420 -10.695 1.00 91.69 90 GLY A CA 1
ATOM 658 C C . GLY A 1 90 ? -11.001 -2.701 -11.477 1.00 91.69 90 GLY A C 1
ATOM 659 O O . GLY A 1 90 ? -12.168 -2.985 -11.728 1.00 91.69 90 GLY A O 1
ATOM 660 N N . ASP A 1 91 ? -9.963 -3.434 -11.884 1.00 91.19 91 ASP A N 1
ATOM 661 C CA . ASP A 1 91 ? -10.073 -4.749 -12.524 1.00 91.19 91 ASP A CA 1
ATOM 662 C C . ASP A 1 91 ? -9.794 -5.845 -11.487 1.00 91.19 91 ASP A C 1
ATOM 664 O O . ASP A 1 91 ? -8.661 -6.007 -11.023 1.00 91.19 91 ASP A O 1
ATOM 668 N N . ASP A 1 92 ? -10.833 -6.599 -11.130 1.00 95.19 92 ASP A N 1
ATOM 669 C CA . ASP A 1 92 ? -10.781 -7.612 -10.072 1.00 95.19 92 ASP A CA 1
ATOM 670 C C . ASP A 1 92 ? -9.947 -8.836 -10.477 1.00 95.19 92 ASP A C 1
ATOM 672 O O . ASP A 1 92 ? -9.305 -9.458 -9.625 1.00 95.19 92 ASP A O 1
ATOM 676 N N . THR A 1 93 ? -9.887 -9.152 -11.776 1.00 95.69 93 THR A N 1
ATOM 677 C CA . THR A 1 93 ? -9.082 -10.266 -12.300 1.00 95.69 93 THR A CA 1
ATOM 678 C C . THR A 1 93 ? -7.610 -9.925 -12.160 1.00 95.69 93 THR A C 1
ATOM 680 O O . THR A 1 93 ? -6.855 -10.642 -11.498 1.00 95.69 93 THR A O 1
ATOM 683 N N . ARG A 1 94 ? -7.209 -8.760 -12.683 1.00 94.94 94 ARG A N 1
ATOM 684 C CA . ARG A 1 94 ? -5.838 -8.264 -12.538 1.00 94.94 94 ARG A CA 1
ATOM 685 C C . ARG A 1 94 ? -5.478 -8.110 -11.072 1.00 94.94 94 ARG A C 1
ATOM 687 O O . ARG A 1 94 ? -4.364 -8.450 -10.683 1.00 94.94 94 ARG A O 1
ATOM 694 N N . LEU A 1 95 ? -6.374 -7.592 -10.242 1.00 96.06 95 LEU A N 1
ATOM 695 C CA . LEU A 1 95 ? -6.112 -7.419 -8.819 1.00 96.06 95 LEU A CA 1
ATOM 696 C C . LEU A 1 95 ? -5.830 -8.760 -8.128 1.00 96.06 95 LEU A C 1
ATOM 698 O O . LEU A 1 95 ? -4.823 -8.869 -7.427 1.00 96.06 95 LEU A O 1
ATOM 702 N N . SER A 1 96 ? -6.649 -9.777 -8.403 1.00 96.56 96 SER A N 1
ATOM 703 C CA . SER A 1 96 ? -6.484 -11.137 -7.875 1.00 96.56 96 SER A CA 1
ATOM 704 C C . SER A 1 96 ? -5.155 -11.766 -8.306 1.00 96.56 96 SER A C 1
ATOM 706 O O . SER A 1 96 ? -4.412 -12.269 -7.463 1.00 96.56 96 SER A O 1
ATOM 708 N N . GLU A 1 97 ? -4.790 -11.653 -9.588 1.00 95.62 97 GLU A N 1
ATOM 709 C CA . GLU A 1 97 ? -3.501 -12.132 -10.120 1.00 95.62 97 GLU A CA 1
ATOM 710 C C . GLU A 1 97 ? -2.291 -11.510 -9.401 1.00 95.62 97 GLU A C 1
ATOM 712 O O . GLU A 1 97 ? -1.272 -12.166 -9.189 1.00 95.62 97 GLU A O 1
ATOM 717 N N . GLY A 1 98 ? -2.389 -10.232 -9.022 1.00 95.81 98 GLY A N 1
ATOM 718 C CA . GLY A 1 98 ? -1.304 -9.510 -8.354 1.00 95.81 98 GLY A CA 1
ATOM 719 C C . GLY A 1 98 ? -1.253 -9.698 -6.843 1.00 95.81 98 GLY A C 1
ATOM 720 O O . GLY A 1 98 ? -0.247 -9.346 -6.225 1.00 95.81 98 GLY A O 1
ATOM 721 N N . LEU A 1 99 ? -2.317 -10.212 -6.228 1.00 96.19 99 LEU A N 1
ATOM 722 C CA . LEU A 1 99 ? -2.419 -10.310 -4.778 1.00 96.19 99 LEU A CA 1
ATOM 723 C C . LEU A 1 99 ? -1.532 -11.429 -4.227 1.00 96.19 99 LEU A C 1
ATOM 725 O O . LEU A 1 99 ? -0.706 -11.164 -3.361 1.00 96.19 99 LEU A O 1
ATOM 729 N N . ALA A 1 100 ? -1.607 -12.645 -4.769 1.00 93.00 100 ALA A N 1
ATOM 730 C CA . ALA A 1 100 ? -0.763 -13.761 -4.327 1.00 93.00 100 ALA A CA 1
ATOM 731 C C . ALA A 1 100 ? 0.756 -13.444 -4.336 1.00 93.00 100 ALA A C 1
ATOM 733 O O . ALA A 1 100 ? 1.402 -13.602 -3.295 1.00 93.00 100 ALA A O 1
ATOM 734 N N . PRO A 1 101 ? 1.356 -12.924 -5.431 1.00 94.06 101 PRO A N 1
ATOM 735 C CA . PRO A 1 101 ? 2.775 -12.561 -5.429 1.00 94.06 101 PRO A CA 1
ATOM 736 C C . PRO A 1 101 ? 3.095 -11.361 -4.523 1.00 94.06 101 PRO A C 1
ATOM 738 O O . PRO A 1 101 ? 4.224 -11.242 -4.045 1.00 94.06 101 PRO A O 1
ATOM 741 N N . LEU A 1 102 ? 2.131 -10.470 -4.264 1.00 96.56 102 LEU A N 1
ATOM 742 C CA . LEU A 1 102 ? 2.277 -9.388 -3.286 1.00 96.56 102 LEU A CA 1
ATOM 743 C C . LEU A 1 102 ? 2.279 -9.923 -1.848 1.00 96.56 102 LEU A C 1
ATOM 745 O O . LEU A 1 102 ? 3.000 -9.397 -0.996 1.00 96.56 102 LEU A O 1
ATOM 749 N N . LEU A 1 103 ? 1.497 -10.966 -1.564 1.00 95.25 103 LEU A N 1
ATOM 750 C CA . LEU A 1 103 ? 1.460 -11.575 -0.242 1.00 95.25 103 LEU A CA 1
ATOM 751 C C . LEU A 1 103 ? 2.791 -12.253 0.093 1.00 95.25 103 LEU A C 1
ATOM 753 O O . LEU A 1 103 ? 3.335 -12.001 1.168 1.00 95.25 103 LEU A O 1
ATOM 757 N N . ALA A 1 104 ? 3.360 -12.985 -0.869 1.00 92.75 104 ALA A N 1
ATOM 758 C CA . ALA A 1 104 ? 4.648 -13.672 -0.750 1.00 92.75 104 ALA A CA 1
ATOM 759 C C . ALA A 1 104 ? 5.859 -12.738 -0.530 1.00 92.75 104 ALA A C 1
ATOM 761 O O . ALA A 1 104 ? 6.936 -13.196 -0.159 1.00 92.75 104 ALA A O 1
ATOM 762 N N . LEU A 1 105 ? 5.706 -11.423 -0.736 1.00 93.88 105 LEU A N 1
ATOM 763 C CA . LEU A 1 105 ? 6.778 -10.450 -0.503 1.00 93.88 105 LEU A CA 1
ATOM 764 C C . LEU A 1 105 ? 7.123 -10.221 0.974 1.00 93.88 105 LEU A C 1
ATOM 766 O O . LEU A 1 105 ? 8.163 -9.618 1.236 1.00 93.88 105 LEU A O 1
ATOM 770 N N . GLY A 1 106 ? 6.273 -10.634 1.921 1.00 88.25 106 GLY A N 1
ATOM 771 C CA . GLY A 1 106 ? 6.465 -10.349 3.350 1.00 88.25 106 GLY A CA 1
ATOM 772 C C . GLY A 1 106 ? 7.855 -10.754 3.855 1.00 88.25 106 GLY A C 1
ATOM 773 O O . GLY A 1 106 ? 8.589 -9.917 4.387 1.00 88.25 106 GLY A O 1
ATOM 774 N N . ASP A 1 107 ? 8.253 -11.996 3.580 1.00 86.19 107 ASP A N 1
ATOM 775 C CA . ASP A 1 107 ? 9.548 -12.544 3.997 1.00 86.19 107 ASP A CA 1
ATOM 776 C C . ASP A 1 107 ? 10.727 -11.895 3.255 1.00 86.19 107 ASP A C 1
ATOM 778 O O . ASP A 1 107 ? 11.761 -11.599 3.858 1.00 86.19 107 ASP A O 1
ATOM 782 N N . GLU A 1 108 ? 10.568 -11.600 1.957 1.00 90.69 108 GLU A N 1
ATOM 783 C CA . GLU A 1 108 ? 11.595 -10.913 1.157 1.00 90.69 108 GLU A CA 1
ATOM 784 C C . GLU A 1 108 ? 11.874 -9.508 1.720 1.00 90.69 108 GLU A C 1
ATOM 786 O O . GLU A 1 108 ? 13.031 -9.111 1.871 1.00 90.69 108 GLU A O 1
ATOM 791 N N . ILE A 1 109 ? 10.825 -8.765 2.090 1.00 93.00 109 ILE A N 1
ATOM 792 C CA . ILE A 1 109 ? 10.942 -7.416 2.660 1.00 93.00 109 ILE A CA 1
ATOM 793 C C . ILE A 1 109 ? 11.530 -7.457 4.075 1.00 93.00 109 ILE A C 1
ATOM 795 O O . ILE A 1 109 ? 12.275 -6.549 4.454 1.00 93.00 109 ILE A O 1
ATOM 799 N N . ALA A 1 110 ? 11.244 -8.497 4.865 1.00 87.75 110 ALA A N 1
ATOM 800 C CA . ALA A 1 110 ? 11.805 -8.642 6.208 1.00 87.75 110 ALA A CA 1
ATOM 801 C C . ALA A 1 110 ? 13.346 -8.695 6.203 1.00 87.75 110 ALA A C 1
ATOM 803 O O . ALA A 1 110 ? 13.975 -8.241 7.166 1.00 87.75 110 ALA A O 1
ATOM 804 N N . ALA A 1 111 ? 13.943 -9.176 5.106 1.00 90.50 111 ALA A N 1
ATOM 805 C CA . ALA A 1 111 ? 15.387 -9.211 4.884 1.00 90.50 111 ALA A CA 1
ATOM 806 C C . ALA A 1 111 ? 15.993 -7.866 4.429 1.00 90.50 111 ALA A C 1
ATOM 808 O O . ALA A 1 111 ? 17.217 -7.742 4.353 1.00 90.50 111 ALA A O 1
ATOM 809 N N . PHE A 1 112 ? 15.183 -6.847 4.119 1.00 92.00 112 PHE A N 1
ATOM 810 C CA . PHE A 1 112 ? 15.699 -5.536 3.716 1.00 92.00 112 PHE A CA 1
ATOM 811 C C . PHE A 1 112 ? 16.341 -4.808 4.905 1.00 92.00 112 PHE A C 1
ATOM 813 O O . PHE A 1 112 ? 15.908 -4.916 6.058 1.00 92.00 112 PHE A O 1
ATOM 820 N N . SER A 1 113 ? 17.373 -4.014 4.620 1.00 88.62 113 SER A N 1
ATOM 821 C CA . SER A 1 113 ? 18.000 -3.146 5.613 1.00 88.62 113 SER A CA 1
ATOM 822 C C . SER A 1 113 ? 17.146 -1.908 5.897 1.00 88.62 113 SER A C 1
ATOM 824 O O . SER A 1 113 ? 16.333 -1.475 5.077 1.00 88.62 113 SER A O 1
ATOM 826 N N . THR A 1 114 ? 17.378 -1.283 7.050 1.00 87.50 114 THR A N 1
ATOM 827 C CA . THR A 1 114 ? 16.944 0.102 7.273 1.00 87.50 114 THR A CA 1
ATOM 828 C C . THR A 1 114 ? 17.716 1.026 6.329 1.00 87.50 114 THR A C 1
ATOM 830 O O . THR A 1 114 ? 18.923 0.852 6.152 1.00 87.50 114 THR A O 1
ATOM 833 N N . SER A 1 115 ? 17.034 1.986 5.705 1.00 86.81 115 SER A N 1
ATOM 834 C CA . SER A 1 115 ? 17.636 2.904 4.732 1.00 86.81 115 SER A CA 1
ATOM 835 C C . SER A 1 115 ? 17.053 4.311 4.841 1.00 86.81 115 SER A C 1
ATOM 837 O O . SER A 1 115 ? 15.880 4.497 5.152 1.00 86.81 115 SER A O 1
ATOM 839 N N . GLU A 1 116 ? 17.869 5.315 4.519 1.00 82.31 116 GLU A N 1
ATOM 840 C CA . GLU A 1 116 ? 17.402 6.696 4.323 1.00 82.31 116 GLU A CA 1
ATOM 841 C C . GLU A 1 116 ? 16.662 6.871 2.984 1.00 82.31 116 GLU A C 1
ATOM 843 O O . GLU A 1 116 ? 15.847 7.780 2.813 1.00 82.31 116 GLU A O 1
ATOM 848 N N . ASP A 1 117 ? 16.915 5.986 2.015 1.00 85.81 117 ASP A N 1
ATOM 849 C CA . ASP A 1 117 ? 16.098 5.907 0.811 1.00 85.81 117 ASP A CA 1
ATOM 850 C C . ASP A 1 117 ? 14.864 5.049 1.091 1.00 85.81 117 ASP A C 1
ATOM 852 O O . ASP A 1 117 ? 14.935 3.819 1.111 1.00 85.81 117 ASP A O 1
ATOM 856 N N . ILE A 1 118 ? 13.712 5.708 1.237 1.00 88.38 118 ILE A N 1
ATOM 857 C CA . ILE A 1 118 ? 12.419 5.055 1.477 1.00 88.38 118 ILE A CA 1
ATOM 858 C C . ILE A 1 118 ? 12.085 3.982 0.430 1.00 88.38 118 ILE A C 1
ATOM 860 O O . ILE A 1 118 ? 11.321 3.068 0.705 1.00 88.38 118 ILE A O 1
ATOM 864 N N . ARG A 1 119 ? 12.645 4.052 -0.784 1.00 89.88 119 ARG A N 1
ATOM 865 C CA . ARG A 1 119 ? 12.401 3.042 -1.826 1.00 89.88 119 ARG A CA 1
ATOM 866 C C . ARG A 1 119 ? 13.117 1.720 -1.556 1.00 89.88 119 ARG A C 1
ATOM 868 O O . ARG A 1 119 ? 12.788 0.719 -2.184 1.00 89.88 119 ARG A O 1
ATOM 875 N N . GLN A 1 120 ? 14.089 1.725 -0.654 1.00 90.81 120 GLN A N 1
ATOM 876 C CA . GLN A 1 120 ? 14.908 0.575 -0.273 1.00 90.81 120 GLN A CA 1
ATOM 877 C C . GLN A 1 120 ? 14.719 0.210 1.204 1.00 90.81 120 GLN A C 1
ATOM 879 O O . GLN A 1 120 ? 15.171 -0.842 1.641 1.00 90.81 120 GLN A O 1
ATOM 884 N N . ASP A 1 121 ? 14.069 1.086 1.969 1.00 90.69 121 ASP A N 1
ATOM 885 C CA . ASP A 1 121 ? 13.850 0.924 3.396 1.00 90.69 121 ASP A CA 1
ATOM 886 C C . ASP A 1 121 ? 12.788 -0.138 3.703 1.00 90.69 121 ASP A C 1
ATOM 888 O O . ASP A 1 121 ? 11.648 -0.067 3.231 1.00 90.69 121 ASP A O 1
ATOM 892 N N . ARG A 1 122 ? 13.155 -1.089 4.568 1.00 92.00 122 ARG A N 1
ATOM 893 C CA . ARG A 1 122 ? 12.266 -2.152 5.063 1.00 92.00 122 ARG A CA 1
ATOM 894 C C . ARG A 1 122 ? 10.917 -1.645 5.571 1.00 92.00 122 ARG A C 1
ATOM 896 O O . ARG A 1 122 ? 9.895 -2.276 5.315 1.00 92.00 122 ARG A O 1
ATOM 903 N N . CYS A 1 123 ? 10.892 -0.526 6.297 1.00 91.81 123 CYS A N 1
ATOM 904 C CA . CYS A 1 123 ? 9.679 -0.029 6.933 1.00 91.81 123 CYS A CA 1
ATOM 905 C C . CYS A 1 123 ? 8.749 0.561 5.872 1.00 91.81 123 CYS A C 1
ATOM 907 O O . CYS A 1 123 ? 7.589 0.162 5.772 1.00 91.81 123 CYS A O 1
ATOM 909 N N . HIS A 1 124 ? 9.267 1.440 5.013 1.00 93.38 124 HIS A N 1
ATOM 910 C CA . HIS A 1 124 ? 8.462 2.031 3.947 1.00 93.38 124 HIS A CA 1
ATOM 911 C C . HIS A 1 124 ? 7.913 0.993 2.962 1.00 93.38 124 HIS A C 1
ATOM 913 O O . HIS A 1 124 ? 6.724 1.025 2.628 1.00 93.38 124 HIS A O 1
ATOM 919 N N . VAL A 1 125 ? 8.762 0.076 2.489 1.00 95.25 125 VAL A N 1
ATOM 920 C CA . VAL A 1 125 ? 8.352 -0.944 1.516 1.00 95.25 125 VAL A CA 1
ATOM 921 C C . VAL A 1 125 ? 7.356 -1.916 2.154 1.00 95.25 125 VAL A C 1
ATOM 923 O O . VAL A 1 125 ? 6.330 -2.210 1.541 1.00 95.25 125 VAL A O 1
ATOM 926 N N . GLY A 1 126 ? 7.585 -2.327 3.408 1.00 95.75 126 GLY A N 1
ATOM 927 C CA . GLY A 1 126 ? 6.671 -3.192 4.160 1.00 95.75 126 GLY A CA 1
ATOM 928 C C . GLY A 1 126 ? 5.277 -2.588 4.317 1.00 95.75 126 GLY A C 1
ATOM 929 O O . GLY A 1 126 ? 4.289 -3.218 3.946 1.00 95.75 126 GLY A O 1
ATOM 930 N N . PHE A 1 127 ? 5.181 -1.334 4.767 1.00 96.50 127 PHE A N 1
ATOM 931 C CA . PHE A 1 127 ? 3.882 -0.665 4.898 1.00 96.50 127 PHE A CA 1
ATOM 932 C C . PHE A 1 127 ? 3.233 -0.323 3.558 1.00 96.50 127 PHE A C 1
ATOM 934 O O . PHE A 1 127 ? 2.010 -0.298 3.467 1.00 96.50 127 PHE A O 1
ATOM 941 N N . SER A 1 128 ? 4.015 -0.096 2.500 1.00 96.94 128 SER A N 1
ATOM 942 C CA . SER A 1 128 ? 3.462 0.070 1.151 1.00 96.94 128 SER A CA 1
ATOM 943 C C . SER A 1 128 ? 2.841 -1.233 0.639 1.00 96.94 128 SER A C 1
ATOM 945 O O . SER A 1 128 ? 1.737 -1.199 0.102 1.00 96.94 128 SER A O 1
ATOM 947 N N . ARG A 1 129 ? 3.495 -2.385 0.862 1.00 98.00 129 ARG A N 1
ATOM 948 C CA . ARG A 1 129 ? 2.924 -3.710 0.571 1.00 98.00 129 ARG A CA 1
ATOM 949 C C . ARG A 1 129 ? 1.657 -3.951 1.382 1.00 98.00 129 ARG A C 1
ATOM 951 O O . ARG A 1 129 ? 0.636 -4.281 0.789 1.00 98.00 129 ARG A O 1
ATOM 958 N N . ALA A 1 130 ? 1.712 -3.763 2.703 1.00 97.75 130 ALA A N 1
ATOM 959 C CA . ALA A 1 130 ? 0.576 -4.014 3.591 1.00 97.75 130 ALA A CA 1
ATOM 960 C C . ALA A 1 130 ? -0.635 -3.160 3.199 1.00 97.75 130 ALA A C 1
ATOM 962 O O . ALA A 1 130 ? -1.737 -3.675 3.043 1.00 97.75 130 ALA A O 1
ATOM 963 N N . TYR A 1 131 ? -0.416 -1.872 2.933 1.00 98.19 131 TYR A N 1
ATOM 964 C CA . TYR A 1 131 ? -1.478 -0.961 2.530 1.00 98.19 131 TYR A CA 1
ATOM 965 C C . TYR A 1 131 ? -2.142 -1.364 1.204 1.00 98.19 131 TYR A C 1
ATOM 967 O O . TYR A 1 131 ? -3.370 -1.342 1.091 1.00 98.19 131 TYR A O 1
ATOM 975 N N . VAL A 1 132 ? -1.353 -1.759 0.200 1.00 98.31 132 VAL A N 1
ATOM 976 C CA . VAL A 1 132 ? -1.896 -2.229 -1.084 1.00 98.31 132 VAL A CA 1
ATOM 977 C C . VAL A 1 132 ? -2.649 -3.549 -0.913 1.00 98.31 132 VAL A C 1
ATOM 979 O O . VAL A 1 132 ? -3.735 -3.685 -1.468 1.00 98.31 132 VAL A O 1
ATOM 982 N N . ALA A 1 133 ? -2.125 -4.484 -0.116 1.00 98.19 133 ALA A N 1
ATOM 983 C CA . ALA A 1 133 ? -2.779 -5.764 0.152 1.00 98.19 133 ALA A CA 1
ATOM 984 C C . ALA A 1 133 ? -4.122 -5.587 0.885 1.00 98.19 133 ALA A C 1
ATOM 986 O O . ALA A 1 133 ? -5.112 -6.188 0.482 1.00 98.19 133 ALA A O 1
ATOM 987 N N . LEU A 1 134 ? -4.187 -4.704 1.889 1.00 98.06 134 LEU A N 1
ATOM 988 C CA . LEU A 1 134 ? -5.422 -4.369 2.610 1.00 98.06 134 LEU A CA 1
ATOM 989 C C . LEU A 1 134 ? -6.502 -3.810 1.672 1.00 98.06 134 LEU A C 1
ATOM 991 O O . LEU A 1 134 ? -7.647 -4.252 1.704 1.00 98.06 134 LEU A O 1
ATOM 995 N N . ASN A 1 135 ? -6.142 -2.871 0.790 1.00 98.12 135 ASN A N 1
ATOM 996 C CA . ASN A 1 135 ? -7.092 -2.343 -0.195 1.00 98.12 135 ASN A CA 1
ATOM 997 C C . ASN A 1 135 ? -7.504 -3.402 -1.228 1.00 98.12 135 ASN A C 1
ATOM 999 O O . ASN A 1 135 ? -8.648 -3.392 -1.671 1.00 98.12 135 ASN A O 1
ATOM 1003 N N . ALA A 1 136 ? -6.596 -4.305 -1.610 1.00 97.75 136 ALA A N 1
ATOM 1004 C CA . ALA A 1 136 ? -6.902 -5.403 -2.521 1.00 97.75 136 ALA A CA 1
ATOM 1005 C C . ALA A 1 136 ? -7.912 -6.379 -1.914 1.00 97.75 136 ALA A C 1
ATOM 1007 O O . ALA A 1 136 ? -8.950 -6.621 -2.523 1.00 97.75 136 ALA A O 1
ATOM 1008 N N . ALA A 1 137 ? -7.655 -6.859 -0.695 1.00 97.00 137 ALA A N 1
ATOM 1009 C CA . ALA A 1 137 ? -8.580 -7.721 0.035 1.00 97.00 137 ALA A CA 1
ATOM 1010 C C . ALA A 1 137 ? -9.943 -7.040 0.233 1.00 97.00 137 ALA A C 1
ATOM 1012 O O . ALA A 1 137 ? -10.982 -7.651 -0.009 1.00 97.00 137 ALA A O 1
ATOM 1013 N N . LEU A 1 138 ? -9.947 -5.742 0.571 1.00 96.19 138 LEU A N 1
ATOM 1014 C CA . LEU A 1 138 ? -11.180 -4.968 0.703 1.00 96.19 138 LEU A CA 1
ATOM 1015 C C . LEU A 1 138 ? -11.962 -4.889 -0.618 1.00 96.19 138 LEU A C 1
ATOM 1017 O O . LEU A 1 138 ? -13.163 -5.143 -0.620 1.00 96.19 138 LEU A O 1
ATOM 1021 N N . MET A 1 139 ? -11.306 -4.541 -1.731 1.00 95.62 139 MET A N 1
ATOM 1022 C CA . MET A 1 139 ? -11.958 -4.404 -3.042 1.00 95.62 139 MET A CA 1
ATOM 1023 C C . MET A 1 139 ? -12.497 -5.738 -3.570 1.00 95.62 139 MET A C 1
ATOM 1025 O O . MET A 1 139 ? -13.564 -5.751 -4.177 1.00 95.62 139 MET A O 1
ATOM 1029 N N . LEU A 1 140 ? -11.787 -6.840 -3.312 1.00 95.81 140 LEU A N 1
ATOM 1030 C CA . LEU A 1 140 ? -12.208 -8.197 -3.674 1.00 95.81 140 LEU A CA 1
ATOM 1031 C C . LEU A 1 140 ? -13.274 -8.772 -2.726 1.00 95.81 140 LEU A C 1
ATOM 1033 O O . LEU A 1 140 ? -13.828 -9.832 -3.004 1.00 95.81 140 LEU A O 1
ATOM 1037 N N . GLY A 1 141 ? -13.570 -8.095 -1.612 1.00 93.69 141 GLY A N 1
ATOM 1038 C CA . GLY A 1 141 ? -14.547 -8.554 -0.626 1.00 93.69 141 GLY A CA 1
ATOM 1039 C C . GLY A 1 141 ? -14.074 -9.728 0.240 1.00 93.69 141 GLY A C 1
ATOM 1040 O O . GLY A 1 141 ? -14.900 -10.362 0.896 1.00 93.69 141 GLY A O 1
ATOM 1041 N N . ASP A 1 142 ? -12.770 -10.012 0.281 1.00 94.00 142 ASP A N 1
ATOM 1042 C CA . ASP A 1 142 ? -12.197 -11.094 1.086 1.00 94.00 142 ASP A CA 1
ATOM 1043 C C . ASP A 1 142 ? -12.000 -10.640 2.540 1.00 94.00 142 ASP A C 1
ATOM 1045 O O . ASP A 1 142 ? -10.960 -10.102 2.927 1.00 94.00 142 ASP A O 1
ATOM 1049 N N . ALA A 1 143 ? -13.045 -10.816 3.352 1.00 91.44 143 ALA A N 1
ATOM 1050 C CA . ALA A 1 143 ? -13.058 -10.379 4.746 1.00 91.44 143 ALA A CA 1
ATOM 1051 C C . ALA A 1 143 ? -12.071 -11.156 5.637 1.00 91.44 143 ALA A C 1
ATOM 1053 O O . ALA A 1 143 ? -11.512 -10.573 6.565 1.00 91.44 143 ALA A O 1
ATOM 1054 N N . ALA A 1 144 ? -11.846 -12.445 5.358 1.00 91.81 144 ALA A N 1
ATOM 1055 C CA . ALA A 1 144 ? -10.926 -13.268 6.141 1.00 91.81 144 ALA A CA 1
ATOM 1056 C C . ALA A 1 144 ? -9.483 -12.803 5.919 1.00 91.81 144 ALA A C 1
ATOM 1058 O O . ALA A 1 144 ? -8.787 -12.459 6.874 1.00 91.81 144 ALA A O 1
ATOM 1059 N N . LEU A 1 145 ? -9.080 -12.660 4.653 1.00 94.38 145 LEU A N 1
ATOM 1060 C CA . LEU A 1 145 ? -7.762 -12.134 4.320 1.00 94.38 145 LEU A CA 1
ATOM 1061 C C . LEU A 1 145 ? -7.574 -10.697 4.826 1.00 94.38 145 LEU A C 1
ATOM 1063 O O . LEU A 1 145 ? -6.490 -10.339 5.285 1.00 94.38 145 LEU A O 1
ATOM 1067 N N . LEU A 1 146 ? -8.615 -9.861 4.759 1.00 94.62 146 LEU A N 1
ATOM 1068 C CA . LEU A 1 146 ? -8.561 -8.498 5.286 1.00 94.62 146 LEU A CA 1
ATOM 1069 C C . LEU A 1 146 ? -8.246 -8.481 6.790 1.00 94.62 146 LEU A C 1
ATOM 1071 O O . LEU A 1 146 ? -7.419 -7.676 7.222 1.00 94.62 146 LEU A O 1
ATOM 1075 N N . ALA A 1 147 ? -8.865 -9.370 7.572 1.00 92.19 147 ALA A N 1
ATOM 1076 C CA . ALA A 1 147 ? -8.625 -9.500 9.009 1.00 92.19 147 ALA A CA 1
ATOM 1077 C C . ALA A 1 147 ? -7.205 -10.012 9.326 1.00 92.19 147 ALA A C 1
ATOM 1079 O O . ALA A 1 147 ? -6.534 -9.473 10.216 1.00 92.19 147 ALA A O 1
ATOM 1080 N N . ASP A 1 148 ? -6.713 -10.986 8.559 1.00 94.25 148 ASP A N 1
ATOM 1081 C CA . ASP A 1 148 ? -5.346 -11.503 8.694 1.00 94.25 148 ASP A CA 1
ATOM 1082 C C . ASP A 1 148 ? -4.309 -10.410 8.401 1.00 94.25 148 ASP A C 1
ATOM 1084 O O . ASP A 1 148 ? -3.396 -10.167 9.195 1.00 94.25 148 ASP A O 1
ATOM 1088 N N . LEU A 1 149 ? -4.491 -9.672 7.302 1.00 95.88 149 LEU A N 1
ATOM 1089 C CA . LEU A 1 149 ? -3.623 -8.558 6.914 1.00 95.88 149 LEU A CA 1
ATOM 1090 C C . LEU A 1 149 ? -3.666 -7.397 7.913 1.00 95.88 149 LEU A C 1
ATOM 1092 O O . LEU A 1 149 ? -2.644 -6.756 8.167 1.00 95.88 149 LEU A O 1
ATOM 1096 N N . ALA A 1 150 ? -4.833 -7.114 8.490 1.00 94.88 150 ALA A N 1
ATOM 1097 C CA . ALA A 1 150 ? -4.987 -6.133 9.560 1.00 94.88 150 ALA A CA 1
ATOM 1098 C C . ALA A 1 150 ? -4.156 -6.522 10.792 1.00 94.88 150 ALA A C 1
ATOM 1100 O O . ALA A 1 150 ? -3.440 -5.690 11.356 1.00 94.88 150 ALA A O 1
ATOM 1101 N N . THR A 1 151 ? -4.203 -7.796 11.175 1.00 93.94 151 THR A N 1
ATOM 1102 C CA . THR A 1 151 ? -3.418 -8.334 12.292 1.00 93.94 151 THR A CA 1
ATOM 1103 C C . THR A 1 151 ? -1.917 -8.277 11.991 1.00 93.94 151 THR A C 1
ATOM 1105 O O . THR A 1 151 ? -1.133 -7.804 12.823 1.00 93.94 151 THR A O 1
ATOM 1108 N N . GLU A 1 152 ? -1.516 -8.667 10.776 1.00 94.94 152 GLU A N 1
ATOM 1109 C CA . GLU A 1 152 ? -0.137 -8.562 10.282 1.00 94.94 152 GLU A CA 1
ATOM 1110 C C . GLU A 1 152 ? 0.376 -7.113 10.356 1.00 94.94 152 GLU A C 1
ATOM 1112 O O . GLU A 1 152 ? 1.487 -6.863 10.825 1.00 94.94 152 GLU A O 1
ATOM 1117 N N . ALA A 1 153 ? -0.443 -6.136 9.957 1.00 95.88 153 ALA A N 1
ATOM 1118 C CA . ALA A 1 153 ? -0.071 -4.725 9.968 1.00 95.88 153 ALA A CA 1
ATOM 1119 C C . ALA A 1 153 ? 0.194 -4.174 11.378 1.00 95.88 153 ALA A C 1
ATOM 1121 O O . ALA A 1 153 ? 1.140 -3.400 11.569 1.00 95.88 153 ALA A O 1
ATOM 1122 N N . VAL A 1 154 ? -0.599 -4.578 12.376 1.00 96.06 154 VAL A N 1
ATOM 1123 C CA . VAL A 1 154 ? -0.365 -4.198 13.780 1.00 96.06 154 VAL A CA 1
ATOM 1124 C C . VAL A 1 154 ? 0.939 -4.816 14.283 1.00 96.06 154 VAL A C 1
ATOM 1126 O O . VAL A 1 154 ? 1.767 -4.115 14.871 1.00 96.06 154 VAL A O 1
ATOM 1129 N N . ALA A 1 155 ? 1.174 -6.102 14.002 1.00 95.06 155 ALA A N 1
ATOM 1130 C CA . ALA A 1 155 ? 2.417 -6.781 14.367 1.00 95.06 155 ALA A CA 1
ATOM 1131 C C . ALA A 1 155 ? 3.647 -6.128 13.709 1.00 95.06 155 ALA A C 1
ATOM 1133 O O . ALA A 1 155 ? 4.653 -5.872 14.383 1.00 95.06 155 ALA A O 1
ATOM 1134 N N . LEU A 1 156 ? 3.547 -5.772 12.424 1.00 94.31 156 LEU A N 1
ATOM 1135 C CA . LEU A 1 156 ? 4.573 -5.024 11.704 1.00 94.31 156 LEU A CA 1
ATOM 1136 C C . LEU A 1 156 ? 4.847 -3.679 12.388 1.00 94.31 156 LEU A C 1
ATOM 1138 O O . LEU A 1 156 ? 6.007 -3.350 12.635 1.00 94.31 156 LEU A O 1
ATOM 1142 N N . CYS A 1 157 ? 3.807 -2.926 12.756 1.00 95.88 157 CYS A N 1
ATOM 1143 C CA . CYS A 1 157 ? 3.944 -1.650 13.462 1.00 95.88 157 CYS A CA 1
ATOM 1144 C C . CYS A 1 157 ? 4.682 -1.793 14.791 1.00 95.88 157 CYS A C 1
ATOM 1146 O O . CYS A 1 157 ? 5.678 -1.096 15.003 1.00 95.88 157 CYS A O 1
ATOM 1148 N N . ARG A 1 158 ? 4.276 -2.743 15.643 1.00 95.12 158 ARG A N 1
ATOM 1149 C CA . ARG A 1 158 ? 4.979 -3.032 16.904 1.00 95.12 158 ARG A CA 1
ATOM 1150 C C . ARG A 1 158 ? 6.456 -3.345 16.654 1.00 95.12 158 ARG A C 1
ATOM 1152 O O . ARG A 1 158 ? 7.333 -2.758 17.287 1.00 95.12 158 ARG A O 1
ATOM 1159 N N . SER A 1 159 ? 6.749 -4.206 15.675 1.00 92.06 159 SER A N 1
ATOM 1160 C CA . SER A 1 159 ? 8.128 -4.584 15.354 1.00 92.06 159 SER A CA 1
ATOM 1161 C C . SER A 1 159 ? 8.981 -3.418 14.846 1.00 92.06 159 SER A C 1
ATOM 1163 O O . SER A 1 159 ? 10.192 -3.438 15.087 1.00 92.06 159 SER A O 1
ATOM 1165 N N . GLN A 1 160 ? 8.419 -2.465 14.095 1.00 89.94 160 GLN A N 1
ATOM 1166 C CA . GLN A 1 160 ? 9.186 -1.318 13.597 1.00 89.94 160 GLN A CA 1
ATOM 1167 C C . GLN A 1 160 ? 9.413 -0.275 14.695 1.00 89.94 160 GLN A C 1
ATOM 1169 O O . GLN A 1 160 ? 10.517 0.250 14.799 1.00 89.94 160 GLN A O 1
ATOM 1174 N N . LEU A 1 161 ? 8.411 -0.012 15.542 1.00 90.81 161 LEU A N 1
ATOM 1175 C CA . LEU A 1 161 ? 8.526 0.948 16.648 1.00 90.81 161 LEU A CA 1
ATOM 1176 C C . LEU A 1 161 ? 9.486 0.487 17.754 1.00 90.81 161 LEU A C 1
ATOM 1178 O O . LEU A 1 161 ? 10.034 1.320 18.470 1.00 90.81 161 LEU A O 1
ATOM 1182 N N . ALA A 1 162 ? 9.736 -0.820 17.868 1.00 89.50 162 ALA A N 1
ATOM 1183 C CA . ALA A 1 162 ? 10.735 -1.379 18.780 1.00 89.50 162 ALA A CA 1
ATOM 1184 C C . ALA A 1 162 ? 12.197 -1.105 18.358 1.00 89.50 162 ALA A C 1
ATOM 1186 O O . ALA A 1 162 ? 13.127 -1.567 19.018 1.00 89.50 162 ALA A O 1
ATOM 1187 N N . ARG A 1 163 ? 12.426 -0.402 17.241 1.00 85.81 163 ARG A N 1
ATOM 1188 C CA . ARG A 1 163 ? 13.753 -0.137 16.667 1.00 85.81 163 ARG A CA 1
ATOM 1189 C C . ARG A 1 163 ? 13.934 1.362 16.399 1.00 85.81 163 ARG A C 1
ATOM 1191 O O . ARG A 1 163 ? 12.944 2.075 16.246 1.00 85.81 163 ARG A O 1
ATOM 1198 N N . PRO A 1 164 ? 15.180 1.857 16.281 1.00 85.69 164 PRO A N 1
ATOM 1199 C CA . PRO A 1 164 ? 15.425 3.204 15.779 1.00 85.69 164 PRO A CA 1
ATOM 1200 C C . PRO A 1 164 ? 14.806 3.395 14.388 1.00 85.69 164 PRO A C 1
ATOM 1202 O O . PRO A 1 164 ? 15.018 2.581 13.486 1.00 85.69 164 PRO A O 1
ATOM 1205 N N . LEU A 1 165 ? 14.042 4.473 14.227 1.00 86.94 165 LEU A N 1
ATOM 1206 C CA . LEU A 1 165 ? 13.351 4.802 12.983 1.00 86.94 165 LEU A CA 1
ATOM 1207 C C . LEU A 1 165 ? 14.257 5.676 12.093 1.00 86.94 165 LEU A C 1
ATOM 1209 O O . LEU A 1 165 ? 14.867 6.615 12.610 1.00 86.94 165 LEU A O 1
ATOM 1213 N N . PRO A 1 166 ? 14.353 5.408 10.776 1.00 83.50 166 PRO A N 1
ATOM 1214 C CA . PRO A 1 166 ? 15.117 6.252 9.852 1.00 83.50 166 PRO A CA 1
ATOM 1215 C C . PRO A 1 166 ? 14.436 7.612 9.659 1.00 83.50 166 PRO A C 1
ATOM 1217 O O . PRO A 1 166 ? 13.220 7.722 9.836 1.00 83.50 166 PRO A O 1
ATOM 1220 N N . ALA A 1 167 ? 15.166 8.639 9.204 1.00 77.94 167 ALA A N 1
ATOM 1221 C CA . ALA A 1 167 ? 14.568 9.962 8.973 1.00 77.94 167 ALA A CA 1
ATOM 1222 C C . ALA A 1 167 ? 13.435 9.916 7.926 1.00 77.94 167 ALA A C 1
ATOM 1224 O O . ALA A 1 167 ? 12.444 10.645 8.016 1.00 77.94 167 ALA A O 1
ATOM 1225 N N . GLY A 1 168 ? 13.522 8.978 6.978 1.00 79.69 168 GLY A N 1
ATOM 1226 C CA . GLY A 1 168 ? 12.462 8.678 6.016 1.00 79.69 168 GLY A CA 1
ATOM 1227 C C . GLY A 1 168 ? 11.128 8.209 6.624 1.00 79.69 168 GLY A C 1
ATOM 1228 O O . GLY A 1 168 ? 10.116 8.237 5.921 1.00 79.69 168 GLY A O 1
ATOM 1229 N N . PHE A 1 169 ? 11.071 7.828 7.909 1.00 87.81 169 PHE A N 1
ATOM 1230 C CA . PHE A 1 169 ? 9.854 7.322 8.558 1.00 87.81 169 PHE A CA 1
ATOM 1231 C C . PHE A 1 169 ? 8.695 8.321 8.540 1.00 87.81 169 PHE A C 1
ATOM 1233 O O . PHE A 1 169 ? 7.548 7.907 8.363 1.00 87.81 169 PHE A O 1
ATOM 1240 N N . TYR A 1 170 ? 8.975 9.628 8.618 1.00 88.12 170 TYR A N 1
ATOM 1241 C CA . TYR A 1 170 ? 7.943 10.659 8.466 1.00 88.12 170 TYR A CA 1
ATOM 1242 C C . TYR A 1 170 ? 7.121 10.431 7.185 1.00 88.12 170 TYR A C 1
ATOM 1244 O O . TYR A 1 170 ? 5.900 10.556 7.216 1.00 88.12 170 TYR A O 1
ATOM 1252 N N . ARG A 1 171 ? 7.755 9.983 6.090 1.00 85.56 171 ARG A N 1
ATOM 1253 C CA . ARG A 1 171 ? 7.104 9.681 4.802 1.00 85.56 171 ARG A CA 1
ATOM 1254 C C . ARG A 1 171 ? 6.306 8.386 4.812 1.00 85.56 171 ARG A C 1
ATOM 1256 O O . ARG A 1 171 ? 5.289 8.289 4.134 1.00 85.56 171 ARG A O 1
ATOM 1263 N N . SER A 1 172 ? 6.758 7.406 5.583 1.00 90.50 172 SER A N 1
ATOM 1264 C CA . SER A 1 172 ? 6.086 6.115 5.750 1.00 90.50 172 SER A CA 1
ATOM 1265 C C . SER A 1 172 ? 4.873 6.194 6.675 1.00 90.50 172 SER A C 1
ATOM 1267 O O . SER A 1 172 ? 3.967 5.374 6.544 1.00 90.50 172 SER A O 1
ATOM 1269 N N . SER A 1 173 ? 4.829 7.192 7.565 1.00 92.94 173 SER A N 1
ATOM 1270 C CA . SER A 1 173 ? 3.777 7.357 8.575 1.00 92.94 173 SER A CA 1
ATOM 1271 C C . SER A 1 173 ? 2.365 7.369 7.987 1.00 92.94 173 SER A C 1
ATOM 1273 O O . SER A 1 173 ? 1.466 6.780 8.575 1.00 92.94 173 SER A O 1
ATOM 1275 N N . ALA A 1 174 ? 2.171 7.942 6.796 1.00 93.19 174 ALA A N 1
ATOM 1276 C CA . ALA A 1 174 ? 0.871 7.944 6.132 1.00 93.19 174 ALA A CA 1
ATOM 1277 C C . ALA A 1 174 ? 0.375 6.515 5.847 1.00 93.19 174 ALA A C 1
ATOM 1279 O O . ALA A 1 174 ? -0.757 6.178 6.179 1.00 93.19 174 ALA A O 1
ATOM 1280 N N . ASN A 1 175 ? 1.228 5.643 5.299 1.00 95.25 175 ASN A N 1
ATOM 1281 C CA . ASN A 1 175 ? 0.850 4.249 5.047 1.00 95.25 175 ASN A CA 1
ATOM 1282 C C . ASN A 1 175 ? 0.672 3.471 6.355 1.00 95.25 175 ASN A C 1
ATOM 1284 O O . ASN A 1 175 ? -0.263 2.682 6.454 1.00 95.25 175 ASN A O 1
ATOM 1288 N N . VAL A 1 176 ? 1.509 3.728 7.367 1.00 96.56 176 VAL A N 1
ATOM 1289 C CA . VAL A 1 176 ? 1.382 3.103 8.696 1.00 96.56 176 VAL A CA 1
ATOM 1290 C C . VAL A 1 176 ? 0.016 3.430 9.307 1.00 96.56 176 VAL A C 1
ATOM 1292 O O . VAL A 1 176 ? -0.725 2.522 9.672 1.00 96.56 176 VAL A O 1
ATOM 1295 N N . MET A 1 177 ? -0.359 4.713 9.341 1.00 97.12 177 MET A N 1
ATOM 1296 C CA . MET A 1 177 ? -1.633 5.172 9.905 1.00 97.12 177 MET A CA 1
ATOM 1297 C C . MET A 1 177 ? -2.840 4.592 9.178 1.00 97.12 177 MET A C 1
ATOM 1299 O O . MET A 1 177 ? -3.810 4.201 9.820 1.00 97.12 177 MET A O 1
ATOM 1303 N N . ARG A 1 178 ? -2.782 4.491 7.846 1.00 97.25 178 ARG A N 1
ATOM 1304 C CA . ARG A 1 178 ? -3.845 3.842 7.070 1.00 97.25 178 ARG A CA 1
ATOM 1305 C C . ARG A 1 178 ? -3.961 2.363 7.405 1.00 97.25 178 ARG A C 1
ATOM 1307 O O . ARG A 1 178 ? -5.069 1.882 7.595 1.00 97.25 178 ARG A O 1
ATOM 1314 N N . CYS A 1 179 ? -2.842 1.651 7.532 1.00 97.69 179 CYS A N 1
ATOM 1315 C CA . CYS A 1 179 ? -2.871 0.243 7.920 1.00 97.69 179 CYS A CA 1
ATOM 1316 C C . CYS A 1 179 ? -3.459 0.048 9.328 1.00 97.69 179 CYS A C 1
ATOM 1318 O O . CYS A 1 179 ? -4.270 -0.851 9.520 1.00 97.69 179 CYS A O 1
ATOM 1320 N N . LEU A 1 180 ? -3.118 0.914 10.290 1.00 97.25 180 LEU A N 1
ATOM 1321 C CA . LEU A 1 180 ? -3.727 0.892 11.627 1.00 97.25 180 LEU A CA 1
ATOM 1322 C C . LEU A 1 180 ? -5.225 1.230 11.587 1.00 97.25 180 LEU A C 1
ATOM 1324 O O . LEU A 1 180 ? -6.003 0.646 12.333 1.00 97.25 180 LEU A O 1
ATOM 1328 N N . ALA A 1 181 ? -5.645 2.124 10.691 1.00 96.00 181 ALA A N 1
ATOM 1329 C CA . ALA A 1 181 ? -7.054 2.440 10.488 1.00 96.00 181 ALA A CA 1
ATOM 1330 C C . ALA A 1 181 ? -7.859 1.246 9.965 1.00 96.00 181 ALA A C 1
ATOM 1332 O O . ALA A 1 181 ? -8.933 0.966 10.496 1.00 96.00 181 ALA A O 1
ATOM 1333 N N . PHE A 1 182 ? -7.324 0.512 8.983 1.00 95.38 182 PHE A N 1
ATOM 1334 C CA . PHE A 1 182 ? -7.868 -0.791 8.595 1.00 95.38 182 PHE A CA 1
ATOM 1335 C C . PHE A 1 182 ? -7.932 -1.709 9.812 1.00 95.38 182 PHE A C 1
ATOM 1337 O O . PHE A 1 182 ? -9.009 -2.153 10.187 1.00 95.38 182 PHE A O 1
ATOM 1344 N N . ALA A 1 183 ? -6.807 -1.895 10.503 1.00 93.75 183 ALA A N 1
ATOM 1345 C CA . ALA A 1 183 ? -6.738 -2.825 11.616 1.00 93.75 183 ALA A CA 1
ATOM 1346 C C . ALA A 1 183 ? -7.699 -2.525 12.764 1.00 93.75 183 ALA A C 1
ATOM 1348 O O . ALA A 1 183 ? -8.093 -3.467 13.444 1.00 93.75 183 ALA A O 1
ATOM 1349 N N . LEU A 1 184 ? -8.076 -1.260 12.973 1.00 90.56 184 LEU A N 1
ATOM 1350 C CA . LEU A 1 184 ? -9.036 -0.847 13.992 1.00 90.56 184 LEU A CA 1
ATOM 1351 C C . LEU A 1 184 ? -10.493 -0.984 13.530 1.00 90.56 184 LEU A C 1
ATOM 1353 O O . LEU A 1 184 ? -11.341 -1.371 14.326 1.00 90.56 184 LEU A O 1
ATOM 1357 N N . VAL A 1 185 ? -10.792 -0.659 12.269 1.00 84.25 185 VAL A N 1
ATOM 1358 C CA . VAL A 1 185 ? -12.174 -0.419 11.819 1.00 84.25 185 VAL A CA 1
ATOM 1359 C C . VAL A 1 185 ? -12.716 -1.488 10.866 1.00 84.25 185 VAL A C 1
ATOM 1361 O O . VAL A 1 185 ? -13.930 -1.592 10.710 1.00 84.25 185 VAL A O 1
ATOM 1364 N N . SER A 1 186 ? -11.864 -2.299 10.238 1.00 71.25 186 SER A N 1
ATOM 1365 C CA . SER A 1 186 ? -12.290 -3.270 9.221 1.00 71.25 186 SER A CA 1
ATOM 1366 C C . SER A 1 186 ? -12.758 -4.617 9.782 1.00 71.25 186 SER A C 1
ATOM 1368 O O . SER A 1 186 ? -12.844 -5.585 9.031 1.00 71.25 186 SER A O 1
ATOM 1370 N N . ASP A 1 187 ? -13.014 -4.704 11.086 1.00 67.56 187 ASP A N 1
ATOM 1371 C CA . ASP A 1 187 ? -13.471 -5.928 11.737 1.00 67.56 187 ASP A CA 1
ATOM 1372 C C . ASP A 1 187 ? -14.999 -5.955 11.810 1.00 67.56 187 ASP A C 1
ATOM 1374 O O . ASP A 1 187 ? -15.623 -4.990 12.257 1.00 67.56 187 ASP A O 1
ATOM 1378 N N . ARG A 1 188 ? -15.594 -7.060 11.351 1.00 61.81 188 ARG A N 1
ATOM 1379 C CA . ARG A 1 188 ? -17.043 -7.303 11.441 1.00 61.81 188 ARG A CA 1
ATOM 1380 C C . ARG A 1 188 ? -17.475 -7.557 12.879 1.00 61.81 188 ARG A C 1
ATOM 1382 O O . ARG A 1 188 ? -18.637 -7.344 13.216 1.00 61.81 188 ARG A O 1
ATOM 1389 N N . GLN A 1 189 ? -16.557 -8.047 13.708 1.00 63.12 189 GLN A N 1
ATOM 1390 C CA . GLN A 1 189 ? -16.809 -8.298 15.115 1.00 63.12 189 GLN A CA 1
ATOM 1391 C C . GLN A 1 189 ? -16.437 -7.070 15.940 1.00 63.12 189 GLN A C 1
ATOM 1393 O O . GLN A 1 189 ? -15.515 -6.318 15.613 1.00 63.12 189 GLN A O 1
ATOM 1398 N N . GLU A 1 190 ? -17.185 -6.844 17.019 1.00 69.69 190 GLU A N 1
ATOM 1399 C CA . GLU A 1 190 ? -16.842 -5.784 17.953 1.00 69.69 190 GLU A CA 1
ATOM 1400 C C . GLU A 1 190 ? -15.475 -6.095 18.561 1.00 69.69 190 GLU A C 1
ATOM 1402 O O . GLU A 1 190 ? -15.296 -7.104 19.238 1.00 69.69 190 GLU A O 1
ATOM 1407 N N . LYS A 1 191 ? -14.493 -5.234 18.282 1.00 81.19 191 LYS A N 1
ATOM 1408 C CA . LYS A 1 191 ? -13.167 -5.380 18.872 1.00 81.19 191 LYS A CA 1
ATOM 1409 C C . LYS A 1 191 ? -13.241 -5.228 20.372 1.00 81.19 191 LYS A C 1
ATOM 1411 O O . LYS A 1 191 ? -13.846 -4.277 20.878 1.00 81.19 191 LYS A O 1
ATOM 1416 N N . GLU A 1 192 ? -12.511 -6.103 21.049 1.00 84.81 192 GLU A N 1
ATOM 1417 C CA . GLU A 1 192 ? -12.274 -5.984 22.476 1.00 84.81 192 GLU A CA 1
ATOM 1418 C C . GLU A 1 192 ? -11.743 -4.578 22.802 1.00 84.81 192 GLU A C 1
ATOM 1420 O O . GLU A 1 192 ? -10.809 -4.107 22.135 1.00 84.81 192 GLU A O 1
ATOM 1425 N N . PRO A 1 193 ? -12.304 -3.884 23.813 1.00 85.69 193 PRO A N 1
ATOM 1426 C CA . PRO A 1 193 ? -11.925 -2.511 24.139 1.00 85.69 193 PRO A CA 1
ATOM 1427 C C . PRO A 1 193 ? -10.414 -2.317 24.298 1.00 85.69 193 PRO A C 1
ATOM 1429 O O . PRO A 1 193 ? -9.866 -1.361 23.759 1.00 85.69 193 PRO A O 1
ATOM 1432 N N . ALA A 1 194 ? -9.735 -3.269 24.944 1.00 89.44 194 ALA A N 1
ATOM 1433 C CA . ALA A 1 194 ? -8.289 -3.229 25.143 1.00 89.44 194 ALA A CA 1
ATOM 1434 C C . ALA A 1 194 ? -7.503 -3.272 23.820 1.00 89.44 194 ALA A C 1
ATOM 1436 O O . ALA A 1 194 ? -6.516 -2.559 23.662 1.00 89.44 194 ALA A O 1
ATOM 1437 N N . GLN A 1 195 ? -7.950 -4.067 22.842 1.00 90.31 195 GLN A N 1
ATOM 1438 C CA . GLN A 1 195 ? -7.307 -4.134 21.528 1.00 90.31 195 GLN A CA 1
ATOM 1439 C C . GLN A 1 195 ? -7.533 -2.840 20.735 1.00 90.31 195 GLN A C 1
ATOM 1441 O O . GLN A 1 195 ? -6.630 -2.357 20.051 1.00 90.31 195 GLN A O 1
ATOM 1446 N N . ALA A 1 196 ? -8.737 -2.267 20.822 1.00 91.75 196 ALA A N 1
ATOM 1447 C CA . ALA A 1 196 ? -9.053 -1.000 20.175 1.00 91.75 196 ALA A CA 1
ATOM 1448 C C . ALA A 1 196 ? -8.219 0.162 20.743 1.00 91.75 196 ALA A C 1
ATOM 1450 O O . ALA A 1 196 ? -7.701 0.979 19.978 1.00 91.75 196 ALA A O 1
ATOM 1451 N N . GLU A 1 197 ? -8.069 0.215 22.068 1.00 93.69 197 GLU A N 1
ATOM 1452 C CA . GLU A 1 197 ? -7.217 1.184 22.762 1.00 93.69 197 GLU A CA 1
ATOM 1453 C C . GLU A 1 197 ? -5.748 1.018 22.368 1.00 93.69 197 GLU A C 1
ATOM 1455 O O . GLU A 1 197 ? -5.113 1.992 21.976 1.00 93.69 197 GLU A O 1
ATOM 1460 N N . GLU A 1 198 ? -5.235 -0.213 22.340 1.00 94.75 198 GLU A N 1
ATOM 1461 C CA . GLU A 1 198 ? -3.847 -0.471 21.956 1.00 94.75 198 GLU A CA 1
ATOM 1462 C C . GLU A 1 198 ? -3.525 0.021 20.533 1.00 94.75 198 GLU A C 1
ATOM 1464 O O . GLU A 1 198 ? -2.499 0.666 20.300 1.00 94.75 198 GLU A O 1
ATOM 1469 N N . ILE A 1 199 ? -4.398 -0.254 19.558 1.00 95.69 199 ILE A N 1
ATOM 1470 C CA . ILE A 1 199 ? -4.194 0.200 18.175 1.00 95.69 199 ILE A CA 1
ATOM 1471 C C . ILE A 1 199 ? -4.252 1.734 18.092 1.00 95.69 199 ILE A C 1
ATOM 1473 O O . ILE A 1 199 ? -3.470 2.343 17.353 1.00 95.69 199 ILE A O 1
ATOM 1477 N N . ALA A 1 200 ? -5.145 2.371 18.853 1.00 96.12 200 ALA A N 1
ATOM 1478 C CA . ALA A 1 200 ? -5.220 3.825 18.927 1.00 96.12 200 ALA A CA 1
ATOM 1479 C C . ALA A 1 200 ? -3.966 4.443 19.572 1.00 96.12 200 ALA A C 1
ATOM 1481 O O . ALA A 1 200 ? -3.469 5.460 19.082 1.00 96.12 200 ALA A O 1
ATOM 1482 N N . ASP A 1 201 ? -3.408 3.818 20.606 1.00 96.88 201 ASP A N 1
ATOM 1483 C CA . ASP A 1 201 ? -2.162 4.253 21.241 1.00 96.88 201 ASP A CA 1
ATOM 1484 C C . ASP A 1 201 ? -0.967 4.094 20.297 1.00 96.88 201 ASP A C 1
ATOM 1486 O O . ASP A 1 201 ? -0.157 5.015 20.152 1.00 96.88 201 ASP A O 1
ATOM 1490 N N . LEU A 1 202 ? -0.887 2.977 19.565 1.00 97.19 202 LEU A N 1
ATOM 1491 C CA . LEU A 1 202 ? 0.113 2.793 18.509 1.00 97.19 202 LEU A CA 1
ATOM 1492 C C . LEU A 1 202 ? 0.027 3.907 17.460 1.00 97.19 202 LEU A C 1
ATOM 1494 O O . LEU A 1 202 ? 1.057 4.451 17.060 1.00 97.19 202 LEU A O 1
ATOM 1498 N N . ALA A 1 203 ? -1.182 4.289 17.046 1.00 97.50 203 ALA A N 1
ATOM 1499 C CA . ALA A 1 203 ? -1.397 5.393 16.116 1.00 97.50 203 ALA A CA 1
ATOM 1500 C C . ALA A 1 203 ? -0.887 6.739 16.670 1.00 97.50 203 ALA A C 1
ATOM 1502 O O . ALA A 1 203 ? -0.248 7.502 15.938 1.00 97.50 203 ALA A O 1
ATOM 1503 N N . GLN A 1 204 ? -1.083 7.014 17.964 1.00 97.69 204 GLN A N 1
ATOM 1504 C CA . GLN A 1 204 ? -0.528 8.209 18.615 1.00 97.69 204 GLN A CA 1
ATOM 1505 C C . GLN A 1 204 ? 1.004 8.185 18.662 1.00 97.69 204 GLN A C 1
ATOM 1507 O O . GLN A 1 204 ? 1.650 9.186 18.337 1.00 97.69 204 GLN A O 1
ATOM 1512 N N . VAL A 1 205 ? 1.605 7.036 18.986 1.00 96.69 205 VAL A N 1
ATOM 1513 C CA . VAL A 1 205 ? 3.066 6.869 18.978 1.00 96.69 205 VAL A CA 1
ATOM 1514 C C . VAL A 1 205 ? 3.628 7.081 17.571 1.00 96.69 205 VAL A C 1
ATOM 1516 O O . VAL A 1 205 ? 4.595 7.824 17.408 1.00 96.69 205 VAL A O 1
ATOM 1519 N N . VAL A 1 206 ? 3.018 6.486 16.541 1.00 96.50 206 VAL A N 1
ATOM 1520 C CA . VAL A 1 206 ? 3.424 6.676 15.137 1.00 96.50 206 VAL A CA 1
ATOM 1521 C C . VAL A 1 206 ? 3.392 8.151 14.758 1.00 96.50 206 VAL A C 1
ATOM 1523 O O . VAL A 1 206 ? 4.363 8.651 14.186 1.00 96.50 206 VAL A O 1
ATOM 1526 N N . PHE A 1 207 ? 2.308 8.855 15.090 1.00 96.06 207 PHE A N 1
ATOM 1527 C CA . PHE A 1 207 ? 2.176 10.275 14.788 1.00 96.06 207 PHE A CA 1
ATOM 1528 C C . PHE A 1 207 ? 3.242 11.117 15.499 1.00 96.06 207 PHE A C 1
ATOM 1530 O O . PHE A 1 207 ? 3.915 11.916 14.847 1.00 96.06 207 PHE A O 1
ATOM 1537 N N . SER A 1 208 ? 3.459 10.895 16.798 1.00 95.31 208 SER A N 1
ATOM 1538 C CA . SER A 1 208 ? 4.494 11.592 17.571 1.00 95.31 208 SER A CA 1
ATOM 1539 C C . SER A 1 208 ? 5.888 11.374 16.974 1.00 95.31 208 SER A C 1
ATOM 1541 O O . SER A 1 208 ? 6.594 12.342 16.701 1.00 95.31 208 SER A O 1
ATOM 1543 N N . ARG A 1 209 ? 6.259 10.127 16.660 1.00 93.69 209 ARG A N 1
ATOM 1544 C CA . ARG A 1 209 ? 7.559 9.821 16.037 1.00 93.69 209 ARG A CA 1
ATOM 1545 C C . ARG A 1 209 ? 7.708 10.442 14.651 1.00 93.69 209 ARG A C 1
ATOM 1547 O O . ARG A 1 209 ? 8.791 10.891 14.286 1.00 93.69 209 ARG A O 1
ATOM 1554 N N . ALA A 1 210 ? 6.637 10.466 13.862 1.00 92.00 210 ALA A N 1
ATOM 1555 C CA . ALA A 1 210 ? 6.645 11.103 12.551 1.00 92.00 210 ALA A CA 1
ATOM 1556 C C . ALA A 1 210 ? 6.795 12.628 12.651 1.00 92.00 210 ALA A C 1
ATOM 1558 O O . ALA A 1 210 ? 7.444 13.226 11.795 1.00 92.00 210 ALA A O 1
ATOM 1559 N N . LEU A 1 211 ? 6.219 13.249 13.685 1.00 91.00 211 LEU A N 1
ATOM 1560 C CA . LEU A 1 211 ? 6.360 14.676 13.955 1.00 91.00 211 LEU A CA 1
ATOM 1561 C C . LEU A 1 211 ? 7.801 15.037 14.341 1.00 91.00 211 LEU A C 1
ATOM 1563 O O . LEU A 1 211 ? 8.339 15.986 13.776 1.00 91.00 211 LEU A O 1
ATOM 1567 N N . ASP A 1 212 ? 8.439 14.246 15.208 1.00 90.56 212 ASP A N 1
ATOM 1568 C CA . ASP A 1 212 ? 9.843 14.441 15.613 1.00 90.56 212 ASP A CA 1
ATOM 1569 C C . ASP A 1 212 ? 10.813 14.353 14.423 1.00 90.56 212 ASP A C 1
ATOM 1571 O O . ASP A 1 212 ? 11.828 15.048 14.369 1.00 90.56 212 ASP A O 1
ATOM 1575 N N . LEU A 1 213 ? 10.491 13.496 13.451 1.00 87.94 213 LEU A N 1
ATOM 1576 C CA . LEU A 1 213 ? 11.291 13.271 12.245 1.00 87.94 213 LEU A CA 1
ATOM 1577 C C . LEU A 1 213 ? 10.898 14.190 11.078 1.00 87.94 213 LEU A C 1
ATOM 1579 O O . LEU A 1 213 ? 11.513 14.122 10.010 1.00 87.94 213 LEU A O 1
ATOM 1583 N N . ARG A 1 214 ? 9.884 15.049 11.245 1.00 84.44 214 ARG A N 1
ATOM 1584 C CA . ARG A 1 214 ? 9.447 15.968 10.192 1.00 84.44 214 ARG A CA 1
ATOM 1585 C C . ARG A 1 214 ? 10.537 17.023 9.948 1.00 84.44 214 ARG A C 1
ATOM 1587 O O . ARG A 1 214 ? 10.924 17.733 10.878 1.00 84.44 214 ARG A O 1
ATOM 1594 N N . PRO A 1 215 ? 11.006 17.204 8.700 1.00 77.31 215 PRO A N 1
ATOM 1595 C CA . PRO A 1 215 ? 11.957 18.264 8.390 1.00 77.31 215 PRO A CA 1
ATOM 1596 C C . PRO A 1 215 ? 11.377 19.653 8.715 1.00 77.31 215 PRO A C 1
ATOM 1598 O O . PRO A 1 215 ? 10.191 19.889 8.465 1.00 77.31 215 PRO A O 1
ATOM 1601 N N . PRO A 1 216 ? 12.189 20.602 9.218 1.00 71.06 216 PRO A N 1
ATOM 1602 C CA . PRO A 1 216 ? 11.711 21.944 9.524 1.00 71.06 216 PRO A CA 1
ATOM 1603 C C . PRO A 1 216 ? 11.254 22.689 8.254 1.00 71.06 216 PRO A C 1
ATOM 1605 O O . PRO A 1 216 ? 11.829 22.478 7.175 1.00 71.06 216 PRO A O 1
ATOM 1608 N N . PRO A 1 217 ? 10.269 23.604 8.366 1.00 63.78 217 PRO A N 1
ATOM 1609 C CA . PRO A 1 217 ? 9.774 24.390 7.239 1.00 63.78 217 PRO A CA 1
ATOM 1610 C C . PRO A 1 217 ? 10.912 25.116 6.506 1.00 63.78 217 PRO A C 1
ATOM 1612 O O . PRO A 1 217 ? 11.803 25.692 7.125 1.00 63.78 217 PRO A O 1
ATOM 1615 N N . GLY A 1 218 ? 10.903 25.089 5.171 1.00 55.69 218 GLY A N 1
ATOM 1616 C CA . GLY A 1 218 ? 11.870 25.828 4.347 1.00 55.69 218 GLY A CA 1
ATOM 1617 C C . GLY A 1 218 ? 13.234 25.153 4.128 1.00 55.69 218 GLY A C 1
ATOM 1618 O O . GLY A 1 218 ? 13.967 25.564 3.223 1.00 55.69 218 GLY A O 1
ATOM 1619 N N . ARG A 1 219 ? 13.579 24.067 4.840 1.00 53.44 219 ARG A N 1
ATOM 1620 C CA . ARG A 1 219 ? 14.704 23.205 4.432 1.00 53.44 219 ARG A CA 1
ATOM 1621 C C . ARG A 1 219 ? 14.247 22.276 3.306 1.00 53.44 219 ARG A C 1
ATOM 1623 O O . ARG A 1 219 ? 13.699 21.207 3.551 1.00 53.44 219 ARG A O 1
ATOM 1630 N N . ARG A 1 220 ? 14.555 22.627 2.050 1.00 50.56 220 ARG A N 1
ATOM 1631 C CA . ARG A 1 220 ? 14.752 21.581 1.030 1.00 50.56 220 ARG A CA 1
ATOM 1632 C C . ARG A 1 220 ? 15.889 20.698 1.534 1.00 50.56 220 ARG A C 1
ATOM 1634 O O . ARG A 1 220 ? 16.939 21.239 1.880 1.00 50.56 220 ARG A O 1
ATOM 1641 N N . GLU A 1 221 ? 15.688 19.383 1.585 1.00 48.66 221 GLU A N 1
ATOM 1642 C CA . GLU A 1 221 ? 16.742 18.396 1.843 1.00 48.66 221 GLU A CA 1
ATOM 1643 C C . GLU A 1 221 ? 17.882 18.599 0.833 1.00 48.66 221 GLU A C 1
ATOM 1645 O O . GLU A 1 221 ? 17.935 18.002 -0.238 1.00 48.66 221 GLU A O 1
ATOM 1650 N N . LYS A 1 222 ? 18.823 19.488 1.153 1.00 39.12 222 LYS A N 1
ATOM 1651 C CA . LYS A 1 222 ? 20.107 19.595 0.468 1.00 39.12 222 LYS A CA 1
ATOM 1652 C C . LYS A 1 222 ? 21.012 18.506 1.039 1.00 39.12 222 LYS A C 1
ATOM 1654 O O . LYS A 1 222 ? 22.011 18.804 1.682 1.00 39.12 222 LYS A O 1
ATOM 1659 N N . SER A 1 223 ? 20.649 17.241 0.837 1.00 38.72 223 SER A N 1
ATOM 1660 C CA . SER A 1 223 ? 21.508 16.108 1.175 1.00 38.72 223 SER A CA 1
ATOM 1661 C C . SER A 1 223 ? 21.915 15.373 -0.097 1.00 38.72 223 SER A C 1
ATOM 1663 O O . SER A 1 223 ? 21.137 14.693 -0.759 1.00 38.72 223 SER A O 1
ATOM 1665 N N . ARG A 1 224 ? 23.174 15.625 -0.455 1.00 37.12 224 ARG A N 1
ATOM 1666 C CA . ARG A 1 224 ? 24.056 14.888 -1.365 1.00 37.12 224 ARG A CA 1
ATOM 1667 C C . ARG A 1 224 ? 23.553 13.476 -1.724 1.00 37.12 224 ARG A C 1
ATOM 1669 O O . ARG A 1 224 ? 23.489 12.601 -0.875 1.00 37.12 224 ARG A O 1
ATOM 1676 N N . LYS A 1 225 ? 23.345 13.232 -3.023 1.00 37.34 225 LYS A N 1
ATOM 1677 C CA . LYS A 1 225 ? 23.277 11.896 -3.658 1.00 37.34 225 LYS A CA 1
ATOM 1678 C C . LYS A 1 225 ? 22.128 10.949 -3.254 1.00 37.34 225 LYS A C 1
ATOM 1680 O O . LYS A 1 225 ? 22.139 9.820 -3.734 1.00 37.34 225 LYS A O 1
ATOM 1685 N N . VAL A 1 226 ? 21.125 11.363 -2.477 1.00 39.88 226 VAL A N 1
ATOM 1686 C CA . VAL A 1 226 ? 19.943 10.515 -2.210 1.00 39.88 226 VAL A CA 1
ATOM 1687 C C . VAL A 1 226 ? 18.809 10.918 -3.155 1.00 39.88 226 VAL A C 1
ATOM 1689 O O . VAL A 1 226 ? 18.350 12.056 -3.158 1.00 39.88 226 VAL A O 1
ATOM 1692 N N . SER A 1 227 ? 18.385 9.994 -4.015 1.00 37.53 227 SER A N 1
ATOM 1693 C CA . SER A 1 227 ? 17.434 10.234 -5.115 1.00 37.53 227 SER A CA 1
ATOM 1694 C C . SER A 1 227 ? 15.972 10.466 -4.687 1.00 37.53 227 SER A C 1
ATOM 1696 O O . SER A 1 227 ? 15.078 10.480 -5.528 1.00 37.53 227 SER A O 1
ATOM 1698 N N . SER A 1 228 ? 15.697 10.678 -3.399 1.00 44.53 228 SER A N 1
ATOM 1699 C CA . SER A 1 228 ? 14.340 10.656 -2.843 1.00 44.53 228 SER A CA 1
ATOM 1700 C C . SER A 1 228 ? 13.723 12.040 -2.593 1.00 44.53 228 SER A C 1
ATOM 1702 O O . SER A 1 228 ? 12.678 12.106 -1.961 1.00 44.53 228 SER A O 1
ATOM 1704 N N . GLY A 1 229 ? 14.296 13.142 -3.096 1.00 43.31 229 GLY A N 1
ATOM 1705 C CA . GLY A 1 229 ? 13.959 14.548 -2.775 1.00 43.31 229 GLY A CA 1
ATOM 1706 C C . GLY A 1 229 ? 12.543 15.097 -3.073 1.00 43.31 229 GLY A C 1
ATOM 1707 O O . GLY A 1 229 ? 12.416 16.281 -3.378 1.00 43.31 229 GLY A O 1
ATOM 1708 N N . ILE A 1 230 ? 11.476 14.296 -2.990 1.00 50.97 230 ILE A N 1
ATOM 1709 C CA . ILE A 1 230 ? 10.085 14.770 -3.009 1.00 50.97 230 ILE A CA 1
ATOM 1710 C C . ILE A 1 230 ? 9.578 14.860 -1.557 1.00 50.97 230 ILE A C 1
ATOM 1712 O O . ILE A 1 230 ? 9.359 13.811 -0.949 1.00 50.97 230 ILE A O 1
ATOM 1716 N N . PRO A 1 231 ? 9.388 16.062 -0.979 1.00 59.91 231 PRO A N 1
ATOM 1717 C CA . PRO A 1 231 ? 8.787 16.193 0.351 1.00 59.91 231 PRO A CA 1
ATOM 1718 C C . PRO A 1 231 ? 7.390 15.555 0.366 1.00 59.91 231 PRO A C 1
ATOM 1720 O O . PRO A 1 231 ? 6.673 15.631 -0.637 1.00 59.91 231 PRO A O 1
ATOM 1723 N N . MET A 1 232 ? 6.981 14.937 1.484 1.00 69.06 232 MET A N 1
ATOM 1724 C CA . MET A 1 232 ? 5.570 14.563 1.635 1.00 69.06 232 MET A CA 1
ATOM 1725 C C . MET A 1 232 ? 4.746 15.858 1.569 1.00 69.06 232 MET A C 1
ATOM 1727 O O . MET A 1 232 ? 5.089 16.807 2.281 1.00 69.06 232 MET A O 1
ATOM 1731 N N . PRO A 1 233 ? 3.683 15.920 0.748 1.00 72.19 233 PRO A N 1
ATOM 1732 C CA . PRO A 1 233 ? 2.794 17.073 0.733 1.00 72.19 233 PRO A CA 1
ATOM 1733 C C . PRO A 1 233 ? 2.231 17.340 2.132 1.00 72.19 233 PRO A C 1
ATOM 1735 O O . PRO A 1 233 ? 1.802 16.401 2.801 1.00 72.19 233 PRO A O 1
ATOM 1738 N N . ASP A 1 234 ? 2.165 18.603 2.557 1.00 77.19 234 ASP A N 1
ATOM 1739 C CA . ASP A 1 234 ? 1.625 18.953 3.880 1.00 77.19 234 ASP A CA 1
ATOM 1740 C C . ASP A 1 234 ? 0.204 18.411 4.082 1.00 77.19 234 ASP A C 1
ATOM 1742 O O . ASP A 1 234 ? -0.122 17.921 5.158 1.00 77.19 234 ASP A O 1
ATOM 1746 N N . ALA A 1 235 ? -0.615 18.398 3.026 1.00 81.75 235 ALA A N 1
ATOM 1747 C CA . ALA A 1 235 ? -1.954 17.813 3.057 1.00 81.75 235 ALA A CA 1
ATOM 1748 C C . ALA A 1 235 ? -1.956 16.326 3.460 1.00 81.75 235 ALA A C 1
ATOM 1750 O O . ALA A 1 235 ? -2.856 15.880 4.165 1.00 81.75 235 ALA A O 1
ATOM 1751 N N . GLU A 1 236 ? -0.951 15.558 3.041 1.00 85.19 236 GLU A N 1
ATOM 1752 C CA . GLU A 1 236 ? -0.833 14.142 3.387 1.00 85.19 236 GLU A CA 1
ATOM 1753 C C . GLU A 1 236 ? -0.412 13.967 4.852 1.00 85.19 236 GLU A C 1
ATOM 1755 O O . GLU A 1 236 ? -0.967 13.124 5.553 1.00 85.19 236 GLU A O 1
ATOM 1760 N N . PHE A 1 237 ? 0.477 14.825 5.360 1.00 87.06 237 PHE A N 1
ATOM 1761 C CA . PHE A 1 237 ? 0.833 14.814 6.780 1.00 87.06 237 PHE A CA 1
ATOM 1762 C C . PHE A 1 237 ? -0.341 15.253 7.672 1.00 87.06 237 PHE A C 1
ATOM 1764 O O . PHE A 1 237 ? -0.566 14.680 8.737 1.00 87.06 237 PHE A O 1
ATOM 1771 N N . MET A 1 238 ? -1.151 16.214 7.219 1.00 88.50 238 MET A N 1
ATOM 1772 C CA . MET A 1 238 ? -2.383 16.602 7.913 1.00 88.50 238 MET A CA 1
ATOM 1773 C C . MET A 1 238 ? -3.409 15.464 7.948 1.00 88.50 238 MET A C 1
ATOM 1775 O O . MET A 1 238 ? -4.102 15.307 8.950 1.00 88.50 238 MET A O 1
ATOM 1779 N N . ARG A 1 239 ? -3.478 14.620 6.908 1.00 91.38 239 ARG A N 1
ATOM 1780 C CA . ARG A 1 239 ? -4.298 13.395 6.939 1.00 91.38 239 ARG A CA 1
ATOM 1781 C C . ARG A 1 239 ? -3.791 12.394 7.972 1.00 91.38 239 ARG A C 1
ATOM 1783 O O . ARG A 1 239 ? -4.607 11.828 8.690 1.00 91.38 239 ARG A O 1
ATOM 1790 N N . THR A 1 240 ? -2.475 12.209 8.090 1.00 92.94 240 THR A N 1
ATOM 1791 C CA . THR A 1 240 ? -1.862 11.392 9.155 1.00 92.94 240 THR A CA 1
ATOM 1792 C C . THR A 1 240 ? -2.281 11.897 10.542 1.00 92.94 240 THR A C 1
ATOM 1794 O O . THR A 1 240 ? -2.705 11.102 11.377 1.00 92.94 240 THR A O 1
ATOM 1797 N N . ALA A 1 241 ? -2.239 13.215 10.771 1.00 94.12 241 ALA A N 1
ATOM 1798 C CA . ALA A 1 241 ? -2.674 13.828 12.029 1.00 94.12 241 ALA A CA 1
ATOM 1799 C C . ALA A 1 241 ? -4.179 13.627 12.299 1.00 94.12 241 ALA A C 1
ATOM 1801 O O . ALA A 1 241 ? -4.567 13.248 13.405 1.00 94.12 241 ALA A O 1
ATOM 1802 N N . ALA A 1 242 ? -5.023 13.837 11.283 1.00 96.06 242 ALA A N 1
ATOM 1803 C CA . ALA A 1 242 ? -6.468 13.637 11.385 1.00 96.06 242 ALA A CA 1
ATOM 1804 C C . ALA A 1 242 ? -6.820 12.176 11.701 1.00 96.06 242 ALA A C 1
ATOM 1806 O O . ALA A 1 242 ? -7.637 11.918 12.582 1.00 96.06 242 ALA A O 1
ATOM 1807 N N . LEU A 1 243 ? -6.158 11.216 11.042 1.00 96.56 243 LEU A N 1
ATOM 1808 C CA . LEU A 1 243 ? -6.320 9.794 11.342 1.00 96.56 243 LEU A CA 1
ATOM 1809 C C . LEU A 1 243 ? -5.946 9.484 12.794 1.00 96.56 243 LEU A C 1
ATOM 1811 O O . LEU A 1 243 ? -6.706 8.793 13.458 1.00 96.56 243 LEU A O 1
ATOM 1815 N N . ALA A 1 244 ? -4.847 10.027 13.325 1.00 96.88 244 ALA A N 1
ATOM 1816 C CA . ALA A 1 244 ? -4.475 9.790 14.723 1.00 96.88 244 ALA A CA 1
ATOM 1817 C C . ALA A 1 244 ? -5.592 10.216 15.687 1.00 96.88 244 ALA A C 1
ATOM 1819 O O . ALA A 1 244 ? -6.002 9.445 16.555 1.00 96.88 244 ALA A O 1
ATOM 1820 N N . GLN A 1 245 ? -6.144 11.414 15.489 1.00 97.25 245 GLN A N 1
ATOM 1821 C CA . GLN A 1 245 ? -7.246 11.925 16.307 1.00 97.25 245 GLN A CA 1
ATOM 1822 C C . GLN A 1 245 ? -8.508 11.065 16.183 1.00 97.25 245 GLN A C 1
ATOM 1824 O O . GLN A 1 245 ? -9.106 10.708 17.199 1.00 97.25 245 GLN A O 1
ATOM 1829 N N . LEU A 1 246 ? -8.897 10.712 14.955 1.00 97.12 246 LEU A N 1
ATOM 1830 C CA . LEU A 1 246 ? -10.091 9.912 14.696 1.00 97.12 246 LEU A CA 1
ATOM 1831 C C . LEU A 1 246 ? -9.981 8.507 15.291 1.00 97.12 246 LEU A C 1
ATOM 1833 O O . LEU A 1 246 ? -10.943 8.046 15.895 1.00 97.12 246 LEU A O 1
ATOM 1837 N N . LEU A 1 247 ? -8.823 7.847 15.190 1.00 96.00 247 LEU A N 1
ATOM 1838 C CA . LEU A 1 247 ? -8.618 6.512 15.764 1.00 96.00 247 LEU A CA 1
ATOM 1839 C C . LEU A 1 247 ? -8.733 6.536 17.298 1.00 96.00 247 LEU A C 1
ATOM 1841 O O . LEU A 1 247 ? -9.407 5.686 17.880 1.00 96.00 247 LEU A O 1
ATOM 1845 N N . SER A 1 248 ? -8.179 7.556 17.959 1.00 95.88 248 SER A N 1
ATOM 1846 C CA . SER A 1 248 ? -8.326 7.725 19.414 1.00 95.88 248 SER A CA 1
ATOM 1847 C C . SER A 1 248 ? -9.743 8.098 19.855 1.00 95.88 248 SER A C 1
ATOM 1849 O O . SER A 1 248 ? -10.155 7.761 20.966 1.00 95.88 248 SER A O 1
ATOM 1851 N N . GLN A 1 249 ? -10.511 8.817 19.035 1.00 95.50 249 GLN A N 1
ATOM 1852 C CA . GLN A 1 249 ? -11.939 9.044 19.296 1.00 95.50 249 GLN A CA 1
ATOM 1853 C C . GLN A 1 249 ? -12.731 7.747 19.107 1.00 95.50 249 GLN A C 1
ATOM 1855 O O . GLN A 1 249 ? -13.531 7.378 19.965 1.00 95.50 249 GLN A O 1
ATOM 1860 N N . TRP A 1 250 ? -12.438 7.009 18.036 1.00 94.44 250 TRP A N 1
ATOM 1861 C CA . TRP A 1 250 ? -13.119 5.768 17.692 1.00 94.44 250 TRP A CA 1
ATOM 1862 C C . TRP A 1 250 ? -13.026 4.725 18.810 1.00 94.44 250 TRP A C 1
ATOM 1864 O O . TRP A 1 250 ? -14.055 4.175 19.212 1.00 94.44 250 TRP A O 1
ATOM 1874 N N . ALA A 1 251 ? -11.833 4.519 19.380 1.00 92.75 251 ALA A N 1
ATOM 1875 C CA . ALA A 1 251 ? -11.609 3.556 20.465 1.00 92.75 251 ALA A CA 1
ATOM 1876 C C . ALA A 1 251 ? -12.500 3.817 21.699 1.00 92.75 251 ALA A C 1
ATOM 1878 O O . ALA A 1 251 ? -13.009 2.881 22.323 1.00 92.75 251 ALA A O 1
ATOM 1879 N N . ARG A 1 252 ? -12.774 5.092 22.003 1.00 91.94 252 ARG A N 1
ATOM 1880 C CA . ARG A 1 252 ? -13.584 5.525 23.158 1.00 91.94 252 ARG A CA 1
ATOM 1881 C C . ARG A 1 252 ? -15.079 5.633 22.853 1.00 91.94 252 ARG A C 1
ATOM 1883 O O . ARG A 1 252 ? -15.898 5.494 23.753 1.00 91.94 252 ARG A O 1
ATOM 1890 N N . SER A 1 253 ? -15.435 5.844 21.591 1.00 91.19 253 SER A N 1
ATOM 1891 C CA . SER A 1 253 ? -16.825 5.967 21.145 1.00 91.19 253 SER A CA 1
ATOM 1892 C C . SER A 1 253 ? -17.577 4.631 21.171 1.00 91.19 253 SER A C 1
ATOM 1894 O O . SER A 1 253 ? -16.971 3.553 21.154 1.00 91.19 253 SER A O 1
ATOM 1896 N N . ARG A 1 254 ? -18.913 4.687 21.177 1.00 88.19 254 ARG A N 1
ATOM 1897 C CA . ARG A 1 254 ? -19.813 3.523 21.074 1.00 88.19 254 ARG A CA 1
ATOM 1898 C C . ARG A 1 254 ? -21.012 3.851 20.174 1.00 88.19 254 ARG A C 1
ATOM 1900 O O . ARG A 1 254 ? -21.265 5.009 19.847 1.00 88.19 254 ARG A O 1
ATOM 1907 N N . GLY A 1 255 ? -21.758 2.827 19.758 1.00 86.38 255 GLY A N 1
ATOM 1908 C CA . GLY A 1 255 ? -23.036 2.992 19.056 1.00 86.38 255 GLY A CA 1
ATOM 1909 C C . GLY A 1 255 ? -22.956 3.829 17.769 1.00 86.38 255 GLY A C 1
ATOM 1910 O O . GLY A 1 255 ? -22.148 3.555 16.883 1.00 86.38 255 GLY A O 1
ATOM 1911 N N . ALA A 1 256 ? -23.835 4.828 17.642 1.00 87.88 256 ALA A N 1
ATOM 1912 C CA . ALA A 1 256 ? -23.956 5.649 16.434 1.00 87.88 256 ALA A CA 1
ATOM 1913 C C . ALA A 1 256 ? -22.727 6.533 16.167 1.00 87.88 256 ALA A C 1
ATOM 1915 O O . ALA A 1 256 ? -22.323 6.674 15.015 1.00 87.88 256 ALA A O 1
ATOM 1916 N N . GLU A 1 257 ? -22.105 7.073 17.218 1.00 90.81 257 GLU A N 1
ATOM 1917 C CA . GLU A 1 257 ? -20.885 7.879 17.101 1.00 90.81 257 GLU A CA 1
ATOM 1918 C C . GLU A 1 257 ? -19.735 7.047 16.524 1.00 90.81 257 GLU A C 1
ATOM 1920 O O . GLU A 1 257 ? -19.085 7.462 15.564 1.00 90.81 257 GLU A O 1
ATOM 1925 N N . ARG A 1 258 ? -19.547 5.823 17.039 1.00 89.44 258 ARG A N 1
ATOM 1926 C CA . ARG A 1 258 ? -18.529 4.893 16.531 1.00 89.44 258 ARG A CA 1
ATOM 1927 C C . ARG A 1 258 ? -18.719 4.604 15.044 1.00 89.44 258 ARG A C 1
ATOM 1929 O O . ARG A 1 258 ? -17.747 4.606 14.293 1.00 89.44 258 ARG A O 1
ATOM 1936 N N . ARG A 1 259 ? -19.967 4.401 14.603 1.00 88.12 259 ARG A N 1
ATOM 1937 C CA . ARG A 1 259 ? -20.279 4.194 13.179 1.00 88.12 259 ARG A CA 1
ATOM 1938 C C . ARG A 1 259 ? -19.908 5.409 12.328 1.00 88.12 259 ARG A C 1
ATOM 1940 O O . ARG A 1 259 ? -19.240 5.231 11.316 1.00 88.12 259 ARG A O 1
ATOM 1947 N N . ALA A 1 260 ? -20.259 6.620 12.758 1.00 91.12 260 ALA A N 1
ATOM 1948 C CA . ALA A 1 260 ? -19.899 7.843 12.036 1.00 91.12 260 ALA A CA 1
ATOM 1949 C C . ALA A 1 260 ? -18.373 8.045 11.947 1.00 91.12 260 ALA A C 1
ATOM 1951 O O . ALA A 1 260 ? -17.848 8.402 10.892 1.00 91.12 260 ALA A O 1
ATOM 1952 N N . LEU A 1 261 ? -17.643 7.755 13.030 1.00 93.44 261 LEU A N 1
ATOM 1953 C CA . LEU A 1 261 ? -16.177 7.776 13.047 1.00 93.44 261 LEU A CA 1
ATOM 1954 C C . LEU A 1 261 ? -15.579 6.747 12.087 1.00 93.44 261 LEU A C 1
ATOM 1956 O O . LEU A 1 261 ? -14.646 7.076 11.359 1.00 93.44 261 LEU A O 1
ATOM 1960 N N . SER A 1 262 ? -16.138 5.539 12.016 1.00 91.94 262 SER A N 1
ATOM 1961 C CA . SER A 1 262 ? -15.710 4.528 11.045 1.00 91.94 262 SER A CA 1
ATOM 1962 C C . SER A 1 262 ? -15.841 4.999 9.594 1.00 91.94 262 SER A C 1
ATOM 1964 O O . SER A 1 262 ? -14.965 4.696 8.785 1.00 91.94 262 SER A O 1
ATOM 1966 N N . ASP A 1 263 ? -16.908 5.725 9.251 1.00 91.38 263 ASP A N 1
ATOM 1967 C CA . ASP A 1 263 ? -17.096 6.279 7.904 1.00 91.38 263 ASP A CA 1
ATOM 1968 C C . ASP A 1 263 ? -16.048 7.351 7.588 1.00 91.38 263 ASP A C 1
ATOM 1970 O O . ASP A 1 263 ? -15.377 7.279 6.558 1.00 91.38 263 ASP A O 1
ATOM 1974 N N . MET A 1 264 ? -15.825 8.290 8.515 1.00 94.44 264 MET A N 1
ATOM 1975 C CA . MET A 1 264 ? -14.787 9.319 8.371 1.00 94.44 264 MET A CA 1
ATOM 1976 C C . MET A 1 264 ? -13.379 8.721 8.254 1.00 94.44 264 MET A C 1
ATOM 1978 O O . MET A 1 264 ? -12.555 9.206 7.478 1.00 94.44 264 MET A O 1
ATOM 1982 N N . ILE A 1 265 ? -13.096 7.654 9.006 1.00 95.06 265 ILE A N 1
ATOM 1983 C CA . ILE A 1 265 ? -11.819 6.940 8.933 1.00 95.06 265 ILE A CA 1
ATOM 1984 C C . ILE A 1 265 ? -11.660 6.273 7.566 1.00 95.06 265 ILE A C 1
ATOM 1986 O O . ILE A 1 265 ? -10.614 6.446 6.942 1.00 95.06 265 ILE A O 1
ATOM 1990 N N . GLY A 1 266 ? -12.681 5.570 7.067 1.00 93.31 266 GLY A N 1
ATOM 1991 C CA . GLY A 1 266 ? -12.659 4.965 5.730 1.00 93.31 266 GLY A CA 1
ATOM 1992 C C . GLY A 1 266 ? -12.371 5.997 4.641 1.00 93.31 266 GLY A C 1
ATOM 1993 O O . GLY A 1 266 ? -11.504 5.791 3.791 1.00 93.31 266 GLY A O 1
ATOM 1994 N N . ASP A 1 267 ? -12.997 7.167 4.753 1.00 92.38 267 ASP A N 1
ATOM 1995 C CA . ASP A 1 267 ? -12.814 8.318 3.870 1.00 92.38 267 ASP A CA 1
ATOM 1996 C C . ASP A 1 267 ? -11.393 8.893 3.839 1.00 92.38 267 ASP A C 1
ATOM 1998 O O . ASP A 1 267 ? -11.067 9.630 2.905 1.00 92.38 267 ASP A O 1
ATOM 2002 N N . LEU A 1 268 ? -10.539 8.557 4.805 1.00 93.62 268 LEU A N 1
ATOM 2003 C CA . LEU A 1 268 ? -9.128 8.953 4.856 1.00 93.62 268 LEU A CA 1
ATOM 2004 C C . LEU A 1 268 ? -8.166 7.772 4.654 1.00 93.62 268 LEU A C 1
ATOM 2006 O O . LEU A 1 268 ? -7.021 7.975 4.231 1.00 93.62 268 LEU A O 1
ATOM 2010 N N . ALA A 1 269 ? -8.616 6.557 4.975 1.00 94.75 269 ALA A N 1
ATOM 2011 C CA . ALA A 1 269 ? -7.789 5.364 5.040 1.00 94.75 269 ALA A CA 1
ATOM 2012 C C . ALA A 1 269 ? -7.698 4.614 3.712 1.00 94.75 269 ALA A C 1
ATOM 2014 O O . ALA A 1 269 ? -6.611 4.157 3.375 1.00 94.75 269 ALA A O 1
ATOM 2015 N N . VAL A 1 270 ? -8.797 4.481 2.962 1.00 94.69 270 VAL A N 1
ATOM 2016 C CA . VAL A 1 270 ? -8.788 3.714 1.704 1.00 94.69 270 VAL A CA 1
ATOM 2017 C C . VAL A 1 270 ? -8.028 4.444 0.598 1.00 94.69 270 VAL A C 1
ATOM 2019 O O . VAL A 1 270 ? -7.833 5.659 0.667 1.00 94.69 270 VAL A O 1
ATOM 2022 N N . ALA A 1 271 ? -7.615 3.724 -0.446 1.00 91.38 271 ALA A N 1
ATOM 2023 C CA . ALA A 1 271 ? -6.962 4.308 -1.615 1.00 91.38 271 ALA A CA 1
ATOM 2024 C C . ALA A 1 271 ? -7.936 5.133 -2.476 1.00 91.38 271 ALA A C 1
ATOM 2026 O O . ALA A 1 271 ? -9.103 4.787 -2.637 1.00 91.38 271 ALA A O 1
ATOM 2027 N N . GLN A 1 272 ? -7.465 6.266 -3.014 1.00 92.50 272 GLN A N 1
ATOM 2028 C CA . GLN A 1 272 ? -8.336 7.281 -3.645 1.00 92.50 272 GLN A CA 1
ATOM 2029 C C . GLN A 1 272 ? -7.670 7.972 -4.834 1.00 92.50 272 GLN A C 1
ATOM 2031 O O . GLN A 1 272 ? -7.833 9.173 -5.054 1.00 92.50 272 GLN A O 1
ATOM 2036 N N . ARG A 1 273 ? -6.831 7.248 -5.575 1.00 91.19 273 ARG A N 1
ATOM 2037 C CA . ARG A 1 273 ? -6.072 7.829 -6.682 1.00 91.19 273 ARG A CA 1
ATOM 2038 C C . ARG A 1 273 ? -6.973 8.179 -7.868 1.00 91.19 273 ARG A C 1
ATOM 2040 O O . ARG A 1 273 ? -6.698 9.180 -8.530 1.00 91.19 273 ARG A O 1
ATOM 2047 N N . THR A 1 274 ? -8.025 7.393 -8.103 1.00 91.94 274 THR A N 1
ATOM 2048 C CA . THR A 1 274 ? -9.072 7.641 -9.107 1.00 91.94 274 THR A CA 1
ATOM 2049 C C . THR A 1 274 ? -10.458 7.673 -8.441 1.00 91.94 274 THR A C 1
ATOM 2051 O O . THR A 1 274 ? -10.633 7.047 -7.390 1.00 91.94 274 THR A O 1
ATOM 2054 N N . PRO A 1 275 ? -11.456 8.381 -9.015 1.00 92.56 275 PRO A N 1
ATOM 2055 C CA . PRO A 1 275 ? -12.823 8.371 -8.486 1.00 92.56 275 PRO A CA 1
ATOM 2056 C C . PRO A 1 275 ? -13.412 6.958 -8.403 1.00 92.56 275 PRO A C 1
ATOM 2058 O O . PRO A 1 275 ? -13.917 6.580 -7.354 1.00 92.56 275 PRO A O 1
ATOM 2061 N N . ASN A 1 276 ? -13.235 6.146 -9.453 1.00 91.31 276 ASN A N 1
ATOM 2062 C CA . ASN A 1 276 ? -13.706 4.758 -9.486 1.00 91.31 276 ASN A CA 1
ATOM 2063 C C . ASN A 1 276 ? -13.121 3.917 -8.338 1.00 91.31 276 ASN A C 1
ATOM 2065 O O . ASN A 1 276 ? -13.860 3.269 -7.602 1.00 91.31 276 ASN A O 1
ATOM 2069 N N . GLN A 1 277 ? -11.799 3.979 -8.135 1.00 94.75 277 GLN A N 1
ATOM 2070 C CA . GLN A 1 277 ? -11.133 3.284 -7.031 1.00 94.75 277 GLN A CA 1
ATOM 2071 C C . GLN A 1 277 ? -11.703 3.720 -5.675 1.00 94.75 277 GLN A C 1
ATOM 2073 O O . GLN A 1 277 ? -12.037 2.874 -4.846 1.00 94.75 277 GLN A O 1
ATOM 2078 N N . ARG A 1 278 ? -11.818 5.037 -5.457 1.00 94.12 278 ARG A N 1
ATOM 2079 C CA . ARG A 1 278 ? -12.335 5.605 -4.207 1.00 94.12 278 ARG A CA 1
ATOM 2080 C C . ARG A 1 278 ? -13.750 5.110 -3.928 1.00 94.12 278 ARG A C 1
ATOM 2082 O O . ARG A 1 278 ? -14.021 4.659 -2.820 1.00 94.12 278 ARG A O 1
ATOM 2089 N N . ASP A 1 279 ? -14.637 5.216 -4.908 1.00 94.19 279 ASP A N 1
ATOM 2090 C CA . ASP A 1 279 ? -16.059 4.942 -4.722 1.00 94.19 279 ASP A CA 1
ATOM 2091 C C . ASP A 1 279 ? -16.290 3.443 -4.458 1.00 94.19 279 ASP A C 1
ATOM 2093 O O . ASP A 1 279 ? -17.005 3.091 -3.518 1.00 94.19 279 ASP A O 1
ATOM 2097 N N . ARG A 1 280 ? -15.584 2.555 -5.179 1.00 95.12 280 ARG A N 1
ATOM 2098 C CA . ARG A 1 280 ? -15.613 1.102 -4.926 1.00 95.12 280 ARG A CA 1
ATOM 2099 C C . ARG A 1 280 ? -15.090 0.737 -3.536 1.00 95.12 280 ARG A C 1
ATOM 2101 O O . ARG A 1 280 ? -15.740 -0.023 -2.823 1.00 95.12 280 ARG A O 1
ATOM 2108 N N . LEU A 1 281 ? -13.940 1.279 -3.129 1.00 95.44 281 LEU A N 1
ATOM 2109 C CA . LEU A 1 281 ? -13.357 0.971 -1.818 1.00 95.44 281 LEU A CA 1
ATOM 2110 C C . LEU A 1 281 ? -14.189 1.527 -0.663 1.00 95.44 281 LEU A C 1
ATOM 2112 O O . LEU A 1 281 ? -14.305 0.866 0.363 1.00 95.44 281 LEU A O 1
ATOM 2116 N N . ARG A 1 282 ? -14.797 2.709 -0.817 1.00 93.50 282 ARG A N 1
ATOM 2117 C CA . ARG A 1 282 ? -15.723 3.260 0.185 1.00 93.50 282 ARG A CA 1
ATOM 2118 C C . ARG A 1 282 ? -16.968 2.392 0.331 1.00 93.50 282 ARG A C 1
ATOM 2120 O O . ARG A 1 282 ? -17.348 2.080 1.455 1.00 93.50 282 ARG A O 1
ATOM 2127 N N . ALA A 1 283 ? -17.556 1.951 -0.780 1.00 93.50 283 ALA A N 1
ATOM 2128 C CA . ALA A 1 283 ? -18.691 1.033 -0.746 1.00 93.50 283 ALA A CA 1
ATOM 2129 C C . ALA A 1 283 ? -18.318 -0.295 -0.060 1.00 93.50 283 ALA A C 1
ATOM 2131 O O . ALA A 1 283 ? -19.026 -0.745 0.839 1.00 93.50 283 ALA A O 1
ATOM 2132 N N . ALA A 1 284 ? -17.167 -0.878 -0.411 1.00 93.56 284 ALA A N 1
ATOM 2133 C CA . ALA A 1 284 ? -16.667 -2.095 0.224 1.00 93.56 284 ALA A CA 1
ATOM 2134 C C . ALA A 1 284 ? -16.400 -1.903 1.728 1.00 93.56 284 ALA A C 1
ATOM 2136 O O . ALA A 1 284 ? -16.774 -2.749 2.535 1.00 93.56 284 ALA A O 1
ATOM 2137 N N . TRP A 1 285 ? -15.810 -0.771 2.127 1.00 92.81 285 TRP A N 1
ATOM 2138 C CA . TRP A 1 285 ? -15.577 -0.419 3.532 1.00 92.81 285 TRP A CA 1
ATOM 2139 C C . TRP A 1 285 ? -16.879 -0.338 4.328 1.00 92.81 285 TRP A C 1
ATOM 2141 O O . TRP A 1 285 ? -16.975 -0.837 5.448 1.00 92.81 285 TRP A O 1
ATOM 2151 N N . GLN A 1 286 ? -17.908 0.274 3.744 1.00 90.06 286 GLN A N 1
ATOM 2152 C CA . GLN A 1 286 ? -19.223 0.362 4.367 1.00 90.06 286 GLN A CA 1
ATOM 2153 C C . GLN A 1 286 ? -19.882 -1.013 4.494 1.00 90.06 286 GLN A C 1
ATOM 2155 O O . GLN A 1 286 ? -20.452 -1.303 5.544 1.00 90.06 286 GLN A O 1
ATOM 2160 N N . ALA A 1 287 ? -19.739 -1.865 3.477 1.00 88.81 287 ALA A N 1
ATOM 2161 C CA . ALA A 1 287 ? -20.260 -3.228 3.471 1.00 88.81 287 ALA A CA 1
ATOM 2162 C C . ALA A 1 287 ? -19.579 -4.153 4.496 1.00 88.81 287 ALA A C 1
ATOM 2164 O O . ALA A 1 287 ? -20.202 -5.106 4.945 1.00 88.81 287 ALA A O 1
ATOM 2165 N N . GLN A 1 288 ? -18.342 -3.872 4.929 1.00 81.19 288 GLN A N 1
ATOM 2166 C CA . GLN A 1 288 ? -17.696 -4.632 6.014 1.00 81.19 288 GLN A CA 1
ATOM 2167 C C . GLN A 1 288 ? -18.361 -4.444 7.385 1.00 81.19 288 GLN A C 1
ATOM 2169 O O . GLN A 1 288 ? -17.979 -5.115 8.335 1.00 81.19 288 GLN A O 1
ATOM 2174 N N . ARG A 1 289 ? -19.319 -3.524 7.518 1.00 71.81 289 ARG A N 1
ATOM 2175 C CA . ARG A 1 289 ? -19.942 -3.166 8.802 1.00 71.81 289 ARG A CA 1
ATOM 2176 C 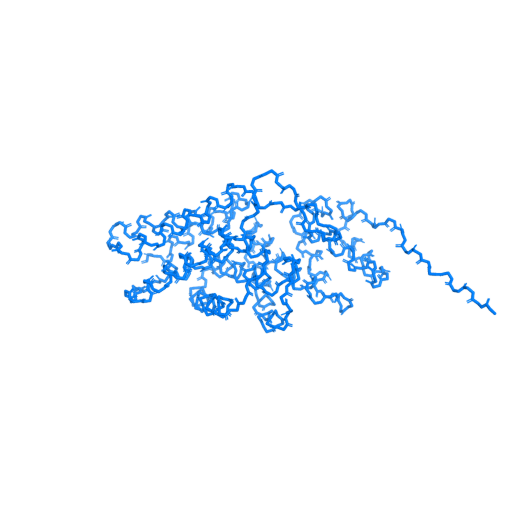C . ARG A 1 289 ? -21.455 -3.413 8.832 1.00 71.81 289 ARG A C 1
ATOM 2178 O O . ARG A 1 289 ? -22.100 -2.998 9.795 1.00 71.81 289 ARG A O 1
ATOM 2185 N N . GLN A 1 290 ? -22.006 -3.997 7.766 1.00 63.25 290 GLN A N 1
ATOM 2186 C CA . GLN A 1 290 ? -23.387 -4.486 7.692 1.00 63.25 290 GLN A CA 1
ATOM 2187 C C . GLN A 1 290 ? -23.410 -5.968 8.055 1.00 63.25 290 GLN A C 1
ATOM 2189 O O . GLN A 1 290 ? -24.361 -6.359 8.763 1.00 63.25 290 GLN A O 1
#

Sequence (290 aa):
MGLFGLSKTSGALPDFAALPVEKAIASLAALPAARKNRAAASVLYSARARPSALDDQITLFDAIAALPDLAPHHRANARIARTHKALELGDDTRLSEGLAPLLALGDEIAAFSTSEDIRQDRCHVGFSRAYVALNAALMLGDAALLADLATEAVALCRSQLARPLPAGFYRSSANVMRCLAFALVSDRQEKEPAQAEEIADLAQVVFSRALDLRPPPGRREKSRKVSSGIPMPDAEFMRTAALAQLLSQWARSRGAERRALSDMIGDLAVAQRTPNQRDRLRAAWQAQRQ

Secondary structure (DSSP, 8-state):
----------PPPP-TTTS-HHHHHHHHHHS-HHHHHHHHHHHHH-GGGS-SSHHHHHHHHHHHHT-TTS-HHHHHHHHHHHHHHHHHHT-HHHHHHHHHHHHTHHHHHHTPPP-SSTTT-HHHHHHHHHHHHHHHHHHHT-HHHHHHHHHHHHHHHHHHHTSPPPTTHHHHHHHHHHHHHHHHH--SS---HHHHHHHHHHHHHHHHHHHHTSPPTT-----TT-TT--PPPHHHHHHHHHHHHHHHHHHH--HHHHHHHHHHHHHHHS--SSHHHHHHHHHHHHHTT-

pLDDT: mean 87.9, std 15.11, range [30.95, 98.31]

Organism: NCBI:txid42444